Protein AF-A0A077DHD2-F1 (afdb_monomer_lite)

Radius of gyration: 21.29 Å; chains: 1; bounding box: 45×45×62 Å

Structure (mmCIF, N/CA/C/O backbone):
data_AF-A0A077DHD2-F1
#
_entry.id   AF-A0A077DHD2-F1
#
loop_
_atom_site.group_PDB
_atom_site.id
_atom_site.type_symbol
_atom_site.label_atom_id
_atom_site.label_alt_id
_atom_site.label_comp_id
_atom_site.label_asym_id
_atom_site.label_entity_id
_atom_site.label_seq_id
_atom_site.pdbx_PDB_ins_code
_atom_site.Cartn_x
_atom_site.Cartn_y
_atom_site.Cartn_z
_atom_site.occupancy
_atom_site.B_iso_or_equiv
_atom_site.auth_seq_id
_atom_site.auth_comp_id
_atom_site.auth_asym_id
_atom_site.auth_atom_id
_atom_site.pdbx_PDB_model_num
ATOM 1 N N . MET A 1 1 ? 9.886 -16.230 -4.775 1.00 71.50 1 MET A N 1
ATOM 2 C CA . MET A 1 1 ? 9.114 -14.970 -4.829 1.00 71.50 1 MET A CA 1
ATOM 3 C C . MET A 1 1 ? 9.450 -14.196 -6.084 1.00 71.50 1 MET A C 1
ATOM 5 O O . MET A 1 1 ? 10.591 -14.282 -6.523 1.00 71.50 1 MET A O 1
ATOM 9 N N . LYS A 1 2 ? 8.507 -13.423 -6.629 1.00 84.06 2 LYS A N 1
ATOM 10 C CA . LYS A 1 2 ? 8.822 -12.398 -7.633 1.00 84.06 2 LYS A CA 1
ATOM 11 C C . LYS A 1 2 ? 8.902 -11.050 -6.917 1.00 84.06 2 LYS A C 1
ATOM 13 O O . LYS A 1 2 ? 8.173 -10.829 -5.958 1.00 84.06 2 LYS A O 1
ATOM 18 N N . LYS A 1 3 ? 9.797 -10.169 -7.360 1.00 89.75 3 LYS A N 1
ATOM 19 C CA . LYS A 1 3 ? 9.858 -8.806 -6.818 1.00 89.75 3 LYS A CA 1
ATOM 20 C C . LYS A 1 3 ? 8.759 -7.953 -7.452 1.00 89.75 3 LYS A C 1
ATOM 22 O O . LYS A 1 3 ? 8.436 -8.149 -8.627 1.00 89.75 3 LYS A O 1
ATOM 27 N N . ILE A 1 4 ? 8.207 -7.024 -6.686 1.00 90.50 4 ILE A N 1
ATOM 28 C CA . ILE A 1 4 ? 7.190 -6.061 -7.101 1.00 90.50 4 ILE A CA 1
ATOM 29 C C . ILE A 1 4 ? 7.810 -4.674 -6.999 1.00 90.50 4 ILE A C 1
ATOM 31 O O . ILE A 1 4 ? 8.380 -4.331 -5.970 1.00 90.50 4 ILE A O 1
ATOM 35 N N . ILE A 1 5 ? 7.713 -3.884 -8.063 1.00 92.50 5 ILE A N 1
ATOM 36 C CA . ILE A 1 5 ? 8.197 -2.505 -8.076 1.00 92.50 5 ILE A CA 1
ATOM 37 C C . ILE A 1 5 ? 7.035 -1.605 -8.488 1.00 92.50 5 ILE A C 1
ATOM 39 O O . ILE A 1 5 ? 6.518 -1.692 -9.612 1.00 92.50 5 ILE A O 1
ATOM 43 N N . THR A 1 6 ? 6.591 -0.767 -7.564 1.00 90.56 6 THR A N 1
ATOM 44 C CA . THR A 1 6 ? 5.440 0.117 -7.745 1.00 90.56 6 THR A CA 1
ATOM 45 C C . THR A 1 6 ? 5.855 1.461 -8.333 1.00 90.56 6 THR A C 1
ATOM 47 O O . THR A 1 6 ? 7.027 1.826 -8.316 1.00 90.56 6 THR A O 1
ATOM 50 N N . GLY A 1 7 ? 4.913 2.165 -8.971 1.00 89.31 7 GLY A N 1
ATOM 51 C CA . GLY A 1 7 ? 5.193 3.440 -9.645 1.00 89.31 7 GLY A CA 1
ATOM 52 C C . GLY A 1 7 ? 6.174 3.333 -10.822 1.00 89.31 7 GLY A C 1
ATOM 53 O O . GLY A 1 7 ? 6.770 4.328 -11.219 1.00 89.31 7 GLY A O 1
ATOM 54 N N . THR A 1 8 ? 6.380 2.144 -11.395 1.00 91.75 8 THR A N 1
ATOM 55 C CA . THR A 1 8 ? 7.392 1.903 -12.446 1.00 91.75 8 THR A CA 1
ATOM 56 C C . THR A 1 8 ? 6.925 2.237 -13.852 1.00 91.75 8 THR A C 1
ATOM 58 O O . THR A 1 8 ? 7.737 2.317 -14.775 1.00 91.75 8 THR A O 1
ATOM 61 N N . LEU A 1 9 ? 5.619 2.401 -14.043 1.00 90.38 9 LEU A N 1
ATOM 62 C CA . LEU A 1 9 ? 5.004 2.507 -15.359 1.00 90.38 9 LEU A CA 1
ATOM 63 C C . LEU A 1 9 ? 4.198 3.813 -15.472 1.00 90.38 9 LEU A C 1
ATOM 65 O O . LEU A 1 9 ? 2.983 3.791 -15.276 1.00 90.38 9 LEU A O 1
ATOM 69 N N . PRO A 1 10 ? 4.841 4.961 -15.789 1.00 89.06 10 PRO A N 1
ATOM 70 C CA . PRO A 1 10 ? 4.158 6.233 -16.055 1.00 89.06 10 PRO A CA 1
ATOM 71 C C . PRO A 1 10 ? 3.171 6.113 -17.214 1.00 89.06 10 PRO A C 1
ATOM 73 O O . PRO A 1 10 ? 3.355 5.223 -18.050 1.00 89.06 10 PRO A O 1
ATOM 76 N N . PRO A 1 11 ? 2.177 7.014 -17.337 1.00 88.12 11 PRO A N 1
ATOM 77 C CA . PRO A 1 11 ? 1.279 7.037 -18.487 1.00 88.12 11 PRO A CA 1
ATOM 78 C C . PRO A 1 11 ? 2.047 6.962 -19.811 1.00 88.12 11 PRO A C 1
ATOM 80 O O . PRO A 1 11 ? 3.124 7.541 -19.938 1.00 88.12 11 PRO A O 1
ATOM 83 N N . LYS A 1 12 ? 1.484 6.274 -20.810 1.00 85.94 12 LYS A N 1
ATOM 84 C CA . LYS A 1 12 ? 2.143 6.001 -22.102 1.00 85.94 12 LYS A CA 1
ATOM 85 C C . LYS A 1 12 ? 2.840 7.224 -22.707 1.00 85.94 12 LYS A C 1
ATOM 87 O O . LYS A 1 12 ? 4.001 7.145 -23.089 1.00 85.94 12 LYS A O 1
ATOM 92 N N . THR A 1 13 ? 2.137 8.350 -22.772 1.00 87.44 13 THR A N 1
ATOM 93 C CA . THR A 1 13 ? 2.650 9.604 -23.343 1.00 87.44 13 THR A CA 1
ATOM 94 C C . THR A 1 13 ? 3.894 10.106 -22.610 1.00 87.44 13 THR A C 1
ATOM 96 O O . THR A 1 13 ? 4.872 10.498 -23.243 1.00 87.44 13 THR A O 1
ATOM 99 N N . ILE A 1 14 ? 3.888 10.030 -21.279 1.00 90.31 14 ILE A N 1
ATOM 100 C CA . ILE A 1 14 ? 5.028 10.382 -20.431 1.00 90.31 14 ILE A CA 1
ATOM 101 C C . ILE A 1 14 ? 6.167 9.384 -20.630 1.00 90.31 14 ILE A C 1
ATOM 103 O O . ILE A 1 14 ? 7.302 9.787 -20.863 1.00 90.31 14 ILE A O 1
ATOM 107 N N . MET A 1 15 ? 5.874 8.083 -20.604 1.00 89.94 15 MET A N 1
ATOM 108 C CA . MET A 1 15 ? 6.887 7.044 -20.784 1.00 89.94 15 MET A CA 1
ATOM 109 C C . MET A 1 15 ? 7.613 7.188 -22.132 1.00 89.94 15 MET A C 1
ATOM 111 O O . MET A 1 15 ? 8.835 7.083 -22.181 1.00 89.94 15 MET A O 1
ATOM 115 N N . GLN A 1 16 ? 6.885 7.490 -23.211 1.00 89.38 16 GLN A N 1
ATOM 116 C CA . GLN A 1 16 ? 7.451 7.771 -24.535 1.00 89.38 16 GLN A CA 1
ATOM 117 C C . GLN A 1 16 ? 8.406 8.967 -24.524 1.00 89.38 16 GLN A C 1
ATOM 119 O O . GLN A 1 16 ? 9.508 8.881 -25.067 1.00 89.38 16 GLN A O 1
ATOM 124 N N . ALA A 1 17 ? 8.001 10.063 -23.881 1.00 90.94 17 ALA A N 1
ATOM 125 C CA . ALA A 1 17 ? 8.808 11.274 -23.782 1.00 90.94 17 ALA A CA 1
ATOM 126 C C . ALA A 1 17 ? 10.074 11.067 -22.933 1.00 90.94 17 ALA A C 1
ATOM 128 O O . ALA A 1 17 ? 11.144 11.571 -23.275 1.00 90.94 17 ALA A O 1
ATOM 129 N N . LEU A 1 18 ? 9.973 10.299 -21.845 1.00 92.75 18 LEU A N 1
ATOM 130 C CA . LEU A 1 18 ? 11.093 10.029 -20.942 1.00 92.75 18 LEU A CA 1
ATOM 131 C C . LEU A 1 18 ? 12.033 8.937 -21.465 1.00 92.75 18 LEU A C 1
ATOM 133 O O . LEU A 1 18 ? 13.180 8.875 -21.026 1.00 92.75 18 LEU A O 1
ATOM 137 N N . PHE A 1 19 ? 11.596 8.087 -22.401 1.00 91.94 19 PHE A N 1
ATOM 138 C CA . PHE A 1 19 ? 12.344 6.895 -22.812 1.00 91.94 19 PHE A CA 1
ATOM 139 C C . PHE A 1 19 ? 13.805 7.151 -23.224 1.00 91.94 19 PHE A C 1
ATOM 141 O O . PHE A 1 19 ? 14.666 6.386 -22.784 1.00 91.94 19 PHE A O 1
ATOM 148 N N . PRO A 1 20 ? 14.147 8.214 -23.982 1.00 92.94 20 PRO A N 1
ATOM 149 C CA . PRO A 1 20 ? 15.545 8.521 -24.288 1.00 92.94 20 PRO A CA 1
ATOM 150 C C . PRO A 1 20 ? 16.394 8.758 -23.029 1.00 92.94 20 PRO A C 1
ATOM 152 O O . PRO A 1 20 ? 17.516 8.264 -22.935 1.00 92.94 20 PRO A O 1
ATOM 155 N N . GLN A 1 21 ? 15.840 9.452 -22.030 1.00 95.56 21 GLN A N 1
ATOM 156 C CA . GLN A 1 21 ? 16.513 9.699 -20.753 1.00 95.56 21 GLN A CA 1
ATOM 157 C C . GLN A 1 21 ? 16.595 8.427 -19.908 1.00 95.56 21 GLN A C 1
ATOM 159 O O . GLN A 1 21 ? 17.620 8.181 -19.279 1.00 95.56 21 GLN A O 1
ATOM 164 N N . ILE A 1 22 ? 15.557 7.584 -19.938 1.00 95.00 22 ILE A N 1
ATOM 165 C CA . ILE A 1 22 ? 15.566 6.265 -19.290 1.00 95.00 22 ILE A CA 1
ATOM 166 C C . ILE A 1 22 ? 16.690 5.405 -19.877 1.00 95.00 22 ILE A C 1
ATOM 168 O O . ILE A 1 22 ? 17.442 4.799 -19.128 1.00 95.00 22 ILE A O 1
ATOM 172 N N . GLN A 1 23 ? 16.875 5.388 -21.199 1.00 94.19 23 GLN A N 1
ATOM 173 C CA . GLN A 1 23 ? 17.967 4.631 -21.822 1.00 94.19 23 GLN A CA 1
ATOM 174 C C . GLN A 1 23 ? 19.358 5.087 -21.368 1.00 94.19 23 GLN A C 1
ATOM 176 O O . GLN A 1 23 ? 20.274 4.269 -21.341 1.00 94.19 23 GLN A O 1
ATOM 181 N N . GLN A 1 24 ? 19.514 6.369 -21.036 1.00 95.44 24 GLN A N 1
ATOM 182 C CA . GLN A 1 24 ? 20.774 6.928 -20.563 1.00 95.44 24 GLN A CA 1
ATOM 183 C C . GLN A 1 24 ? 20.986 6.700 -19.060 1.00 95.44 24 GLN A C 1
ATOM 185 O O . GLN A 1 24 ? 22.079 6.321 -18.652 1.00 95.44 24 GLN A O 1
ATOM 190 N N . LYS A 1 25 ? 19.959 6.958 -18.240 1.00 95.69 25 LYS A N 1
ATOM 191 C CA . LYS A 1 25 ? 20.054 6.980 -16.771 1.00 95.69 25 LYS A CA 1
ATOM 192 C C . LYS A 1 25 ? 19.705 5.646 -16.105 1.00 95.69 25 LYS A C 1
ATOM 194 O O . LYS A 1 25 ? 20.157 5.403 -14.995 1.00 95.69 25 LYS A O 1
ATOM 199 N N . ALA A 1 26 ? 18.911 4.803 -16.761 1.00 96.50 26 ALA A N 1
ATOM 200 C CA . ALA A 1 26 ? 18.473 3.490 -16.283 1.00 96.50 26 ALA A CA 1
ATOM 201 C C . ALA A 1 26 ? 18.523 2.443 -17.427 1.00 96.50 26 ALA A C 1
ATOM 203 O O . ALA A 1 26 ? 17.487 1.951 -17.908 1.00 96.50 26 ALA A O 1
ATOM 204 N N . PRO A 1 27 ? 19.727 2.156 -17.965 1.00 96.06 27 PRO A N 1
ATOM 205 C CA . PRO A 1 27 ? 19.891 1.288 -19.125 1.00 96.06 27 PRO A CA 1
ATOM 206 C C . PRO A 1 27 ? 19.438 -0.158 -18.883 1.00 96.06 27 PRO A C 1
ATOM 208 O O . PRO A 1 27 ? 18.965 -0.798 -19.833 1.00 96.06 27 PRO A O 1
ATOM 211 N N . TYR A 1 28 ? 19.560 -0.706 -17.668 1.00 96.62 28 TYR A N 1
ATOM 212 C CA . TYR A 1 28 ? 19.109 -2.073 -17.395 1.00 96.62 28 TYR A CA 1
ATOM 213 C C . TYR A 1 28 ? 17.592 -2.170 -17.431 1.00 96.62 28 TYR A C 1
ATOM 215 O O . TYR A 1 28 ? 17.0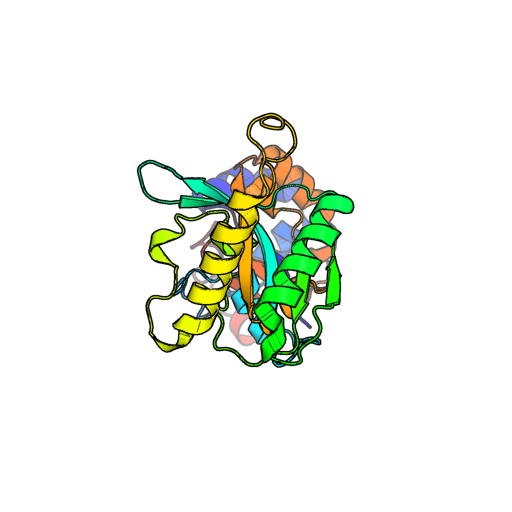75 -3.062 -18.102 1.00 96.62 28 TYR A O 1
ATOM 223 N N . PHE A 1 29 ? 16.878 -1.218 -16.839 1.00 94.88 29 PHE A N 1
ATOM 224 C CA . PHE A 1 29 ? 15.430 -1.108 -16.926 1.00 94.88 29 PHE A CA 1
ATOM 225 C C . PHE A 1 29 ? 14.964 -0.959 -18.377 1.00 94.88 29 PHE A C 1
ATOM 227 O O . PHE A 1 29 ? 14.110 -1.719 -18.843 1.00 94.88 29 PHE A O 1
ATOM 234 N N . ALA A 1 30 ? 15.574 -0.049 -19.145 1.00 92.25 30 ALA A N 1
ATOM 235 C CA . ALA A 1 30 ? 15.236 0.135 -20.556 1.00 92.25 30 ALA A CA 1
ATOM 236 C C . ALA A 1 30 ? 15.417 -1.159 -21.369 1.00 92.25 30 ALA A C 1
ATOM 238 O O . ALA A 1 30 ? 14.585 -1.513 -22.213 1.00 92.25 30 ALA A O 1
ATOM 239 N N . ASN A 1 31 ? 16.509 -1.885 -21.122 1.00 91.31 31 ASN A N 1
ATOM 240 C CA . ASN A 1 31 ? 16.782 -3.163 -21.770 1.00 91.31 31 ASN A CA 1
ATOM 241 C C . ASN A 1 31 ? 15.832 -4.265 -21.299 1.00 91.31 31 ASN A C 1
ATOM 243 O O . ASN A 1 31 ? 15.392 -5.076 -22.118 1.00 91.31 31 ASN A O 1
ATOM 247 N N . TYR A 1 32 ? 15.497 -4.285 -20.012 1.00 91.69 32 TYR A N 1
ATOM 248 C CA . TYR A 1 32 ? 14.564 -5.222 -19.407 1.00 91.69 32 TYR A CA 1
ATOM 249 C C . TYR A 1 32 ? 13.190 -5.112 -20.068 1.00 91.69 32 TYR A C 1
ATOM 251 O O . TYR A 1 32 ? 12.688 -6.093 -20.620 1.00 91.69 32 TYR A O 1
ATOM 259 N N . LEU A 1 33 ? 12.652 -3.894 -20.156 1.00 89.56 33 LEU A N 1
ATOM 260 C CA . LEU A 1 33 ? 11.405 -3.598 -20.857 1.00 89.56 33 LEU A CA 1
ATOM 261 C C . LEU A 1 33 ? 11.414 -4.150 -22.299 1.00 89.56 33 LEU A C 1
ATOM 263 O O . LEU A 1 33 ? 10.483 -4.842 -22.716 1.00 89.56 33 LEU A O 1
ATOM 267 N N . LYS A 1 34 ? 12.496 -3.935 -23.060 1.00 86.31 34 LYS A N 1
ATOM 268 C CA . LYS A 1 34 ? 12.613 -4.412 -24.455 1.00 86.31 34 LYS A CA 1
ATOM 269 C C . LYS A 1 34 ? 12.703 -5.940 -24.580 1.00 86.31 34 LYS A C 1
ATOM 271 O O . LYS A 1 34 ? 12.139 -6.517 -25.521 1.00 86.31 34 LYS A O 1
ATOM 276 N N . LYS A 1 35 ? 13.452 -6.591 -23.684 1.00 86.00 35 LYS A N 1
ATOM 277 C CA . LYS A 1 35 ? 13.768 -8.030 -23.746 1.00 86.00 35 LYS A CA 1
ATOM 278 C C . LYS A 1 35 ? 12.608 -8.899 -23.272 1.00 86.00 35 LYS A C 1
ATOM 280 O O . LYS A 1 35 ? 12.326 -9.936 -23.877 1.00 86.00 35 LYS A O 1
ATOM 285 N N . MET A 1 36 ? 11.928 -8.472 -22.220 1.00 87.56 36 MET A N 1
ATOM 286 C CA . MET A 1 36 ? 10.960 -9.295 -21.509 1.00 87.56 36 MET A CA 1
ATOM 287 C C . MET A 1 36 ? 9.595 -9.335 -22.210 1.00 87.56 36 MET A C 1
ATOM 289 O O . MET A 1 36 ? 9.338 -8.648 -23.213 1.00 87.56 36 MET A O 1
ATOM 293 N N . ARG A 1 37 ? 8.728 -10.234 -21.741 1.00 86.44 37 ARG A N 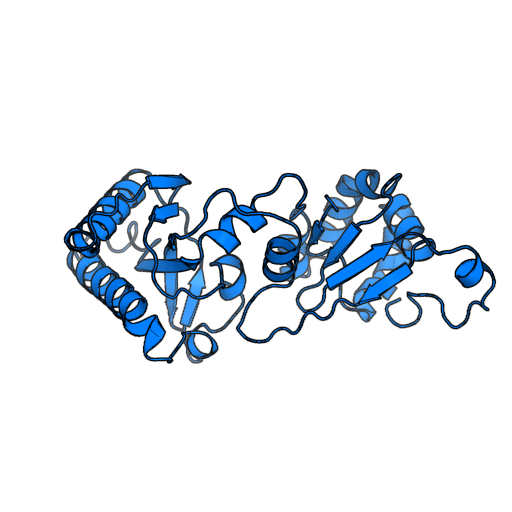1
ATOM 294 C CA . ARG A 1 37 ? 7.309 -10.284 -22.094 1.00 86.44 37 ARG A CA 1
ATOM 295 C C . ARG A 1 37 ? 6.498 -9.661 -20.976 1.00 86.44 37 ARG A C 1
ATOM 297 O O . ARG A 1 37 ? 6.552 -10.170 -19.868 1.00 86.44 37 ARG A O 1
ATOM 304 N N . ALA A 1 38 ? 5.747 -8.610 -21.290 1.00 88.00 38 ALA A N 1
ATOM 305 C CA . ALA A 1 38 ? 4.764 -8.046 -20.379 1.00 88.00 38 ALA A CA 1
ATOM 306 C C . ALA A 1 38 ? 3.447 -8.816 -20.529 1.00 88.00 38 ALA A C 1
ATOM 308 O O . ALA A 1 38 ? 2.856 -8.839 -21.609 1.00 88.00 38 ALA A O 1
ATOM 309 N N . VAL A 1 39 ? 2.998 -9.446 -19.452 1.00 87.69 39 VAL A N 1
ATOM 310 C CA . VAL A 1 39 ? 1.689 -10.088 -19.343 1.00 87.69 39 VAL A CA 1
ATOM 311 C C . VAL A 1 39 ? 0.846 -9.218 -18.430 1.00 87.69 39 VAL A C 1
ATOM 313 O O . VAL A 1 39 ? 1.203 -9.018 -17.269 1.00 87.69 39 VAL A O 1
ATOM 316 N N . ARG A 1 40 ? -0.244 -8.658 -18.962 1.00 86.31 40 ARG A N 1
ATOM 317 C CA . ARG A 1 40 ? -1.184 -7.892 -18.144 1.00 86.31 40 ARG A CA 1
ATOM 318 C C . ARG A 1 40 ? -1.872 -8.847 -17.180 1.00 86.31 40 ARG A C 1
ATOM 320 O O . ARG A 1 40 ? -2.415 -9.861 -17.615 1.00 86.31 40 ARG A O 1
ATOM 327 N N . SER A 1 41 ? -1.845 -8.507 -15.903 1.00 84.69 41 SER A N 1
ATOM 328 C CA . SER A 1 41 ? -2.603 -9.230 -14.895 1.00 84.69 41 SER A CA 1
ATOM 329 C C . SER A 1 41 ? -4.106 -8.986 -15.056 1.00 84.69 41 SER A C 1
ATOM 331 O O . SER A 1 41 ? -4.539 -7.950 -15.557 1.00 84.69 41 SER A O 1
ATOM 333 N N . ASP A 1 42 ? -4.895 -9.918 -14.540 1.00 82.94 42 ASP A N 1
ATOM 334 C CA . ASP A 1 42 ? -6.349 -9.887 -14.350 1.00 82.94 42 ASP A CA 1
ATOM 335 C C . ASP A 1 42 ? -6.808 -8.911 -13.246 1.00 82.94 42 ASP A C 1
ATOM 337 O O . ASP A 1 42 ? -7.945 -8.975 -12.787 1.00 82.94 42 ASP A O 1
ATOM 341 N N . TYR A 1 43 ? -5.932 -7.996 -12.817 1.00 76.88 43 TYR A N 1
ATOM 342 C CA . TYR A 1 43 ? -6.266 -6.959 -11.850 1.00 76.88 43 TYR A CA 1
ATOM 343 C C . TYR A 1 43 ? -7.364 -6.052 -12.411 1.00 76.88 43 TYR A C 1
ATOM 345 O O . TYR A 1 43 ? -7.190 -5.396 -13.444 1.00 76.88 43 TYR A O 1
ATOM 353 N N . LEU A 1 44 ? -8.480 -6.017 -11.691 1.00 70.62 44 LEU A N 1
ATOM 354 C CA . LEU A 1 44 ? -9.547 -5.051 -11.865 1.00 70.62 44 LEU A CA 1
ATOM 355 C C . LEU A 1 44 ? -9.524 -4.137 -10.637 1.00 70.62 44 LEU A C 1
ATOM 357 O O . LEU A 1 44 ? -9.516 -4.657 -9.522 1.00 70.62 44 LEU A O 1
ATOM 361 N N . PRO A 1 45 ? -9.547 -2.805 -10.809 1.00 63.06 45 PRO A N 1
ATOM 362 C CA . PRO A 1 45 ? -9.598 -1.846 -9.706 1.00 63.06 45 PRO A CA 1
ATOM 363 C C . PRO A 1 45 ? -11.002 -1.796 -9.074 1.00 63.06 45 PRO A C 1
ATOM 365 O O . PRO A 1 45 ? -11.563 -0.737 -8.815 1.00 63.06 45 PRO A O 1
ATOM 368 N N . THR A 1 46 ? -11.630 -2.953 -8.891 1.00 53.25 46 THR A N 1
ATOM 369 C CA . THR A 1 46 ? -12.927 -3.089 -8.240 1.00 53.25 46 THR A CA 1
ATOM 370 C C . THR A 1 46 ? -12.691 -3.176 -6.737 1.00 53.25 46 THR A C 1
ATOM 372 O O . THR A 1 46 ? -11.909 -4.015 -6.297 1.00 53.25 46 THR A O 1
ATOM 375 N N . CYS A 1 47 ? -13.377 -2.323 -5.970 1.00 52.50 47 CYS A N 1
ATOM 376 C CA . CYS A 1 47 ? -13.326 -2.246 -4.501 1.00 52.50 47 CYS A CA 1
ATOM 377 C C . CYS A 1 47 ? -12.103 -1.527 -3.893 1.00 52.50 47 CYS A C 1
ATOM 379 O O . CYS A 1 47 ? -11.693 -1.887 -2.794 1.00 52.50 47 CYS A O 1
ATOM 381 N N . GLY A 1 48 ? -11.513 -0.538 -4.579 1.00 57.66 48 GLY A N 1
ATOM 382 C CA . GLY A 1 48 ? -10.515 0.375 -3.989 1.00 57.66 48 GLY A CA 1
ATOM 383 C C . GLY A 1 48 ? -9.153 -0.244 -3.640 1.00 57.66 48 GLY A C 1
ATOM 384 O O . GLY A 1 48 ? -8.272 0.461 -3.166 1.00 57.66 48 GLY A O 1
ATOM 385 N N . GLN A 1 49 ? -8.950 -1.539 -3.897 1.00 71.31 49 GLN A N 1
ATOM 386 C CA . GLN A 1 49 ? -7.678 -2.228 -3.688 1.00 71.31 49 GLN A CA 1
ATOM 387 C C . GLN A 1 49 ? -6.612 -1.712 -4.662 1.00 71.31 49 GLN A C 1
ATOM 389 O O . GLN A 1 49 ? -6.853 -1.698 -5.872 1.00 71.31 49 GLN A O 1
ATOM 394 N N . THR A 1 50 ? -5.418 -1.349 -4.187 1.00 76.06 50 THR A N 1
ATOM 395 C CA . THR A 1 50 ? -4.321 -0.938 -5.082 1.00 76.06 50 THR A CA 1
ATOM 396 C C . THR A 1 50 ? -3.719 -2.121 -5.845 1.00 76.06 50 THR A C 1
ATOM 398 O O . THR A 1 50 ? -3.764 -3.268 -5.386 1.00 76.06 50 THR A O 1
ATOM 401 N N . PRO A 1 51 ? -3.072 -1.861 -6.998 1.00 78.38 51 PRO A N 1
ATOM 402 C CA . PRO A 1 51 ? -2.286 -2.859 -7.722 1.00 78.38 51 PRO A CA 1
ATOM 403 C C . PRO A 1 51 ? -1.311 -3.634 -6.825 1.00 78.38 51 PRO A C 1
ATOM 405 O O . PRO A 1 51 ? -1.170 -4.847 -6.989 1.00 78.38 51 PRO A O 1
ATOM 408 N N . LEU A 1 52 ? -0.673 -2.939 -5.871 1.00 82.00 52 LEU A N 1
ATOM 409 C CA . LEU A 1 52 ? 0.260 -3.521 -4.908 1.00 82.00 52 LEU A CA 1
ATOM 410 C C . LEU A 1 52 ? -0.435 -4.527 -3.989 1.00 82.00 52 LEU A C 1
ATOM 412 O O . LEU A 1 52 ? -0.019 -5.677 -3.929 1.00 82.00 52 LEU A O 1
ATOM 416 N N . GLU A 1 53 ? -1.507 -4.127 -3.311 1.00 77.50 53 GLU A N 1
ATOM 417 C CA . GLU A 1 53 ? -2.241 -5.008 -2.396 1.00 77.50 53 GLU A CA 1
ATOM 418 C C . GLU A 1 53 ? -2.748 -6.269 -3.088 1.00 77.50 53 GLU A C 1
ATOM 420 O O . GLU A 1 53 ? -2.600 -7.371 -2.559 1.00 77.50 53 GLU A O 1
ATOM 425 N N . TRP A 1 54 ? -3.309 -6.113 -4.291 1.00 80.19 54 TRP A N 1
ATOM 426 C CA . TRP A 1 54 ? -3.827 -7.232 -5.067 1.00 80.19 54 TRP A CA 1
ATOM 427 C C . TRP A 1 54 ? -2.733 -8.247 -5.388 1.00 80.19 54 TRP A C 1
ATOM 429 O O . TRP A 1 54 ? -2.915 -9.453 -5.193 1.00 80.19 54 TRP A O 1
ATOM 439 N N . ILE A 1 55 ? -1.573 -7.779 -5.868 1.00 79.38 55 ILE A N 1
ATOM 440 C CA . ILE A 1 55 ? -0.495 -8.705 -6.220 1.00 79.38 55 ILE A CA 1
ATOM 441 C C . ILE A 1 55 ? 0.160 -9.300 -4.977 1.00 79.38 55 ILE A C 1
ATOM 443 O O . ILE A 1 55 ? 0.512 -10.480 -4.975 1.00 79.38 55 ILE A O 1
ATOM 447 N N . SER A 1 56 ? 0.265 -8.511 -3.912 1.00 77.25 56 SER A N 1
ATOM 448 C CA . SER A 1 56 ? 0.783 -8.932 -2.623 1.00 77.25 56 SER A CA 1
ATOM 449 C C . SER A 1 56 ? -0.034 -10.091 -2.043 1.00 77.25 56 SER A C 1
ATOM 451 O O . SER A 1 56 ? 0.539 -11.121 -1.694 1.00 77.25 56 SER A O 1
ATOM 453 N N . GLN A 1 57 ? -1.366 -10.010 -2.051 1.00 74.88 57 GLN A N 1
ATOM 454 C CA . GLN A 1 57 ? -2.237 -11.110 -1.609 1.00 74.88 57 GLN A CA 1
ATOM 455 C C . GLN A 1 57 ? -2.040 -12.413 -2.395 1.00 74.88 57 GLN A C 1
ATOM 457 O O . GLN A 1 57 ? -2.154 -13.498 -1.830 1.00 74.88 57 GLN A O 1
ATOM 462 N N . LYS A 1 58 ? -1.728 -12.327 -3.694 1.00 75.69 58 LYS A N 1
ATOM 463 C CA . LYS A 1 58 ? -1.457 -13.508 -4.532 1.00 75.69 58 LYS A CA 1
ATOM 464 C C . LYS A 1 58 ? -0.034 -14.062 -4.359 1.00 75.69 58 LYS A C 1
ATOM 466 O O . LYS A 1 58 ? 0.205 -15.229 -4.663 1.00 75.69 58 LYS A O 1
ATOM 471 N N . GLN A 1 59 ? 0.929 -13.223 -3.972 1.00 73.62 59 GLN A N 1
ATOM 472 C CA . GLN A 1 59 ? 2.359 -13.556 -3.897 1.00 73.62 59 GLN A CA 1
ATOM 473 C C . GLN A 1 59 ? 2.791 -14.088 -2.530 1.00 73.62 59 GLN A C 1
ATOM 475 O O . GLN A 1 59 ? 3.709 -14.908 -2.470 1.00 73.62 59 GLN A O 1
ATOM 480 N N . PHE A 1 60 ? 2.182 -13.588 -1.458 1.00 67.75 60 PHE A N 1
ATOM 481 C CA . PHE A 1 60 ? 2.658 -13.774 -0.095 1.00 67.75 60 PHE A CA 1
ATOM 482 C C . PHE A 1 60 ? 1.609 -14.494 0.752 1.00 67.75 60 PHE A C 1
ATOM 484 O O . PHE A 1 60 ? 0.410 -14.233 0.665 1.00 67.75 60 PHE A O 1
ATOM 491 N N . THR A 1 61 ? 2.076 -15.413 1.592 1.00 63.66 61 THR A N 1
ATOM 492 C CA . THR A 1 61 ? 1.268 -15.982 2.668 1.00 63.66 61 THR A CA 1
ATOM 493 C C . THR A 1 61 ? 1.501 -15.117 3.901 1.00 63.66 61 THR A C 1
ATOM 495 O O . THR A 1 61 ? 2.629 -15.035 4.385 1.00 63.66 61 THR A O 1
ATOM 498 N N . ALA A 1 62 ? 0.455 -14.442 4.375 1.00 59.50 62 ALA A N 1
ATOM 499 C CA . ALA A 1 62 ? 0.571 -13.464 5.448 1.00 59.50 62 ALA A CA 1
ATOM 500 C C . ALA A 1 62 ? 1.053 -14.113 6.763 1.00 59.50 62 ALA A C 1
ATOM 502 O O . ALA A 1 62 ? 0.482 -15.136 7.153 1.00 59.50 62 ALA A O 1
ATOM 503 N N . PRO A 1 63 ? 2.046 -13.538 7.477 1.00 56.97 63 PRO A N 1
ATOM 504 C CA . PRO A 1 63 ? 2.357 -13.931 8.856 1.00 56.97 63 PRO A CA 1
ATOM 505 C C . PRO A 1 63 ? 1.236 -13.575 9.844 1.00 56.97 63 PRO A C 1
ATOM 507 O O . PRO A 1 63 ? 1.070 -14.260 10.850 1.00 56.97 63 PRO A O 1
ATOM 510 N N . TYR A 1 64 ? 0.438 -12.546 9.543 1.00 67.12 64 TYR A N 1
ATOM 511 C CA . TYR A 1 64 ? -0.765 -12.186 10.294 1.00 67.12 64 TYR A CA 1
ATOM 512 C C . TYR A 1 64 ? -1.990 -12.785 9.596 1.00 67.12 64 TYR A C 1
ATOM 514 O O . TYR A 1 64 ? -2.526 -12.199 8.657 1.00 67.12 64 TYR A O 1
ATOM 522 N N . GLN A 1 65 ? -2.397 -13.984 10.013 1.00 64.31 65 GLN A N 1
ATOM 523 C CA . GLN A 1 65 ? -3.624 -14.623 9.527 1.00 64.31 65 GLN A CA 1
ATOM 524 C C . GLN A 1 65 ? -4.754 -14.420 10.533 1.00 64.31 65 GLN A C 1
ATOM 526 O O . GLN A 1 65 ? -4.532 -14.533 11.736 1.00 64.31 65 GLN A O 1
ATOM 531 N N . ASN A 1 66 ? -5.967 -14.187 10.024 1.00 76.19 66 ASN A N 1
ATOM 532 C CA . ASN A 1 66 ? -7.200 -14.088 10.812 1.00 76.19 66 ASN A CA 1
ATOM 533 C C . ASN A 1 66 ? -7.165 -12.973 11.868 1.00 76.19 66 ASN A C 1
ATOM 535 O O . ASN A 1 66 ? -7.347 -13.214 13.062 1.00 76.19 66 ASN A O 1
ATOM 539 N N . GLY A 1 67 ? -6.943 -11.742 11.413 1.00 87.75 67 GLY A N 1
ATOM 540 C CA . GLY A 1 67 ? -6.933 -10.575 12.281 1.00 87.75 67 GLY A CA 1
ATOM 541 C C . GLY A 1 67 ? -7.222 -9.283 11.533 1.00 87.75 67 GLY A C 1
ATOM 542 O O . GLY A 1 67 ? -7.370 -9.256 10.311 1.00 87.75 67 GLY A O 1
ATOM 543 N N . LEU A 1 68 ? -7.260 -8.200 12.293 1.00 90.50 68 LEU A N 1
ATOM 544 C CA . LEU A 1 68 ? -7.430 -6.846 11.801 1.00 90.50 68 LEU A CA 1
ATOM 545 C C . LEU A 1 68 ? -6.155 -6.048 11.994 1.00 90.50 68 LEU A C 1
ATOM 547 O O . LEU A 1 68 ? -5.416 -6.233 12.962 1.00 90.50 68 LEU A O 1
ATOM 551 N N . ILE A 1 69 ? -5.960 -5.102 11.094 1.00 92.00 69 ILE A N 1
ATOM 552 C CA . ILE A 1 69 ? -5.014 -4.016 11.253 1.00 92.00 69 ILE A CA 1
ATOM 553 C C . ILE A 1 69 ? -5.817 -2.780 11.576 1.00 92.00 69 ILE A C 1
ATOM 555 O O . ILE A 1 69 ? -6.783 -2.461 10.886 1.00 92.00 69 ILE A O 1
ATOM 559 N N . ILE A 1 70 ? -5.405 -2.105 12.638 1.00 93.06 70 ILE A N 1
ATOM 560 C CA . ILE A 1 70 ? -5.953 -0.827 13.062 1.00 93.06 70 ILE A CA 1
ATOM 561 C C . ILE A 1 70 ? -4.847 0.195 12.856 1.00 93.06 70 ILE A C 1
ATOM 563 O O . ILE A 1 70 ? -3.737 0.016 13.356 1.00 93.06 70 ILE A O 1
ATOM 567 N N . GLN A 1 71 ? -5.128 1.250 12.101 1.00 93.06 71 GLN A N 1
ATOM 568 C CA . GLN A 1 71 ? -4.147 2.274 11.766 1.00 93.06 71 GLN A CA 1
ATOM 569 C C . GLN A 1 71 ? -4.694 3.664 12.056 1.00 93.06 71 GLN A C 1
ATOM 571 O O . GLN A 1 71 ? -5.804 3.995 11.653 1.00 93.06 71 GLN A O 1
ATOM 576 N N . ALA A 1 72 ? -3.909 4.490 12.736 1.00 91.56 72 ALA A N 1
ATOM 577 C CA . ALA A 1 72 ? -4.234 5.883 12.998 1.00 91.56 72 ALA A CA 1
ATOM 578 C C . ALA A 1 72 ? -4.308 6.681 11.687 1.00 91.56 72 ALA A C 1
ATOM 580 O O . ALA A 1 72 ? -3.414 6.594 10.843 1.00 91.56 72 ALA A O 1
ATOM 581 N N . VAL A 1 73 ? -5.367 7.476 11.528 1.00 90.25 73 VAL A N 1
ATOM 582 C CA . VAL A 1 73 ? -5.597 8.288 10.328 1.00 90.25 73 VAL A CA 1
ATOM 583 C C . VAL A 1 73 ? -6.144 9.668 10.671 1.00 90.25 73 VAL A C 1
ATOM 585 O O . VAL A 1 73 ? -6.717 9.916 11.737 1.00 90.25 73 VAL A O 1
ATOM 588 N N . HIS A 1 74 ? -5.993 10.577 9.716 1.00 87.00 74 HIS A N 1
ATOM 589 C CA . HIS A 1 74 ? -6.738 11.821 9.677 1.00 87.00 74 HIS A CA 1
ATOM 590 C C . HIS A 1 74 ? -7.771 11.761 8.561 1.00 87.00 74 HIS A C 1
ATOM 592 O O . HIS A 1 74 ? -7.416 11.652 7.388 1.00 87.00 74 HIS A O 1
ATOM 598 N N . ILE A 1 75 ? -9.039 11.864 8.932 1.00 85.12 75 ILE A N 1
ATOM 599 C CA . ILE A 1 75 ? -10.157 12.028 8.016 1.00 85.12 75 ILE A CA 1
ATOM 600 C C . ILE A 1 75 ? -10.364 13.520 7.780 1.00 85.12 75 ILE A C 1
ATOM 602 O O . ILE A 1 75 ? -10.761 14.239 8.698 1.00 85.12 75 ILE A O 1
ATOM 606 N N . GLN A 1 76 ? -10.111 13.980 6.561 1.00 80.94 76 GLN A N 1
ATOM 607 C CA . GLN A 1 76 ? -10.393 15.348 6.148 1.00 80.94 76 GLN A CA 1
ATOM 608 C C . GLN A 1 76 ? -11.677 15.378 5.321 1.00 80.94 76 GLN A C 1
ATOM 610 O O . GLN A 1 76 ? -11.821 14.638 4.352 1.00 80.94 76 GLN A O 1
ATOM 615 N N . PHE A 1 77 ? -12.605 16.260 5.689 1.00 76.25 77 PHE A N 1
ATOM 616 C CA . PHE A 1 77 ? -13.828 16.490 4.926 1.00 76.25 77 PHE A CA 1
ATOM 617 C C . PHE A 1 77 ? -13.577 17.510 3.810 1.00 76.25 77 PHE A C 1
ATOM 619 O O . PHE A 1 77 ? -12.926 18.536 4.007 1.00 76.25 77 PHE A O 1
ATOM 626 N N . THR A 1 78 ? -14.107 17.212 2.634 1.00 72.88 78 THR A N 1
ATOM 627 C CA . THR A 1 78 ? -14.045 18.009 1.405 1.00 72.88 78 THR A CA 1
ATOM 628 C C . THR A 1 78 ? -15.468 18.232 0.885 1.00 72.88 78 THR A C 1
ATOM 630 O O . THR A 1 78 ? -16.419 17.660 1.416 1.00 72.88 78 THR A O 1
ATOM 633 N N . GLN A 1 79 ? -15.637 19.060 -0.148 1.00 74.00 79 GLN A N 1
ATOM 634 C CA . GLN A 1 79 ? -16.960 19.276 -0.751 1.00 74.00 79 GLN A CA 1
ATOM 635 C C . GLN A 1 79 ? -17.540 17.996 -1.376 1.00 74.00 79 GLN A C 1
ATOM 637 O O . GLN A 1 79 ? -18.751 17.804 -1.339 1.00 74.00 79 GLN A O 1
ATOM 642 N N . ASP A 1 80 ? -16.676 17.102 -1.865 1.00 70.38 80 ASP A N 1
ATOM 643 C CA . ASP A 1 80 ? -17.065 15.893 -2.599 1.00 70.38 80 ASP A CA 1
ATOM 644 C C . ASP A 1 80 ? -17.092 14.623 -1.723 1.00 70.38 80 ASP A C 1
ATOM 646 O O . ASP A 1 80 ? -17.356 13.527 -2.209 1.00 70.38 80 ASP A O 1
ATOM 650 N N . GLY A 1 81 ? -16.813 14.740 -0.419 1.00 72.44 81 GLY A N 1
ATOM 651 C CA . GLY A 1 81 ? -16.743 13.602 0.502 1.00 72.44 81 GLY A CA 1
ATOM 652 C C . GLY A 1 81 ? -15.643 13.768 1.543 1.00 72.44 81 GLY A C 1
ATOM 653 O O . GLY A 1 81 ? -15.378 14.873 2.003 1.00 72.44 81 GLY A O 1
ATOM 654 N N . TYR A 1 82 ? -14.972 12.685 1.927 1.00 74.56 82 TYR A N 1
ATOM 655 C CA . TYR A 1 82 ? -13.828 12.734 2.842 1.00 74.56 82 TYR A CA 1
ATOM 656 C C . TYR A 1 82 ? -12.636 11.951 2.290 1.00 74.56 82 TYR A C 1
ATOM 658 O O . TYR A 1 82 ? -12.826 10.998 1.539 1.00 74.56 82 TYR A O 1
ATOM 666 N N . CYS A 1 83 ? -11.417 12.355 2.646 1.00 75.75 83 CYS A N 1
ATOM 667 C CA . CYS A 1 83 ? -10.168 11.669 2.311 1.00 75.75 83 CYS A CA 1
ATOM 668 C C . CYS A 1 83 ? -9.412 11.264 3.583 1.00 75.75 83 CYS A C 1
ATOM 670 O O . CYS A 1 83 ? -9.578 11.879 4.641 1.00 75.75 83 CYS A O 1
ATOM 672 N N . LEU A 1 84 ? -8.590 10.217 3.481 1.00 83.19 84 LEU A N 1
ATOM 673 C CA . LEU A 1 84 ? -7.702 9.790 4.561 1.00 83.19 84 LEU A CA 1
ATOM 674 C C . LEU A 1 84 ? -6.286 10.284 4.311 1.00 83.19 84 LEU A C 1
ATOM 676 O O . LEU A 1 84 ? -5.788 10.251 3.193 1.00 83.19 84 LEU A O 1
ATOM 680 N N . THR A 1 85 ? -5.599 10.652 5.380 1.00 80.38 85 THR A N 1
ATOM 681 C CA . THR A 1 85 ? -4.142 10.782 5.374 1.00 80.38 85 THR A CA 1
ATOM 682 C C . THR A 1 85 ? -3.559 10.041 6.570 1.00 80.38 85 THR A C 1
ATOM 684 O O . THR A 1 85 ? -4.259 9.767 7.549 1.00 80.38 85 THR A O 1
ATOM 687 N N . GLN A 1 86 ? -2.278 9.688 6.477 1.00 82.12 86 GLN A N 1
ATOM 688 C CA . GLN A 1 86 ? -1.523 9.070 7.563 1.00 82.12 86 GLN A CA 1
ATOM 689 C C . GLN A 1 86 ? -0.683 10.153 8.245 1.00 82.12 86 GLN A C 1
ATOM 691 O O . GLN A 1 86 ? 0.403 10.488 7.767 1.00 82.12 86 GLN A O 1
ATOM 696 N N . PRO A 1 87 ? -1.192 10.771 9.319 1.00 81.19 87 PRO A N 1
ATOM 697 C CA . PRO A 1 87 ? -0.440 11.784 10.032 1.00 81.19 87 PRO A CA 1
ATOM 698 C C . PRO A 1 87 ? 0.731 11.143 10.795 1.00 81.19 87 PRO A C 1
ATOM 700 O O . PRO A 1 87 ? 0.633 9.989 11.214 1.00 81.19 87 PRO A O 1
ATOM 703 N N . PRO A 1 88 ? 1.815 11.886 11.072 1.00 80.81 88 PRO A N 1
ATOM 704 C CA . PRO A 1 88 ? 2.806 11.427 12.035 1.00 80.81 88 PRO A CA 1
ATOM 705 C C . PRO A 1 88 ? 2.156 11.329 13.421 1.00 80.81 88 PRO A C 1
ATOM 707 O O . PRO A 1 88 ? 1.566 12.303 13.896 1.00 80.81 88 PRO A O 1
ATOM 710 N N . VAL A 1 89 ? 2.289 10.165 14.058 1.00 84.75 89 VAL A N 1
ATOM 711 C CA . VAL A 1 89 ? 1.728 9.856 15.381 1.00 84.75 89 VAL A CA 1
ATOM 712 C C . VAL A 1 89 ? 2.848 9.897 16.416 1.00 84.75 89 VAL A C 1
ATOM 714 O O . VAL A 1 89 ? 3.878 9.247 16.239 1.00 84.75 89 VAL A O 1
ATOM 717 N N . SER A 1 90 ? 2.670 10.678 17.481 1.00 85.69 90 SER A N 1
ATOM 718 C CA . SER A 1 90 ? 3.598 10.679 18.620 1.00 85.69 90 SER A CA 1
ATOM 719 C C . SER A 1 90 ? 3.450 9.418 19.479 1.00 85.69 90 SER A C 1
ATOM 721 O O . SER A 1 90 ? 2.436 8.731 19.419 1.00 85.69 90 SER A O 1
ATOM 723 N N . GLU A 1 91 ? 4.450 9.111 20.305 1.00 85.94 91 GLU A N 1
ATOM 724 C CA . GLU A 1 91 ? 4.400 7.971 21.235 1.00 85.94 91 GLU A CA 1
ATOM 725 C C . GLU A 1 91 ? 3.224 8.081 22.223 1.00 85.94 91 GLU A C 1
ATOM 727 O O . GLU A 1 91 ? 2.502 7.112 22.446 1.00 85.94 91 GLU A O 1
ATOM 732 N N . GLU A 1 92 ? 2.957 9.289 22.725 1.00 86.75 92 GLU A N 1
ATOM 733 C CA . GLU A 1 92 ? 1.808 9.561 23.596 1.00 86.75 92 GLU A CA 1
ATOM 734 C C . GLU A 1 92 ? 0.475 9.316 22.874 1.00 86.75 92 GLU A C 1
ATOM 736 O O . GLU A 1 92 ? -0.381 8.586 23.371 1.00 86.75 92 GLU A O 1
ATOM 741 N N . GLU A 1 93 ? 0.305 9.866 21.664 1.00 87.19 93 GLU A N 1
ATOM 742 C CA . GLU A 1 93 ? -0.896 9.611 20.857 1.00 87.19 93 GLU A CA 1
ATOM 743 C C . GLU A 1 93 ? -1.047 8.117 20.544 1.00 87.19 93 GLU A C 1
ATOM 745 O O . GLU A 1 93 ? -2.156 7.592 20.590 1.00 87.19 93 GLU A O 1
ATOM 750 N N . HIS A 1 94 ? 0.051 7.412 20.262 1.00 90.31 94 HIS A N 1
ATOM 751 C CA . HIS A 1 94 ? 0.037 5.972 20.033 1.00 90.31 94 HIS A CA 1
ATOM 752 C C . HIS A 1 94 ? -0.521 5.222 21.254 1.00 90.31 94 HIS A C 1
ATOM 754 O O . HIS A 1 94 ? -1.469 4.450 21.118 1.00 90.31 94 HIS A O 1
ATOM 760 N N . HIS A 1 95 ? -0.013 5.484 22.459 1.00 90.69 95 HIS A N 1
ATOM 761 C CA . HIS A 1 95 ? -0.508 4.822 23.670 1.00 90.69 95 HIS A CA 1
ATOM 762 C C . HIS A 1 95 ? -1.972 5.152 23.989 1.00 90.69 95 HIS A C 1
ATOM 764 O O . HIS A 1 95 ? -2.738 4.260 24.372 1.00 90.69 95 HIS A O 1
ATOM 770 N N . GLN A 1 96 ? -2.393 6.400 23.783 1.00 89.50 96 GLN A N 1
ATOM 771 C CA . GLN A 1 96 ? -3.783 6.810 23.990 1.00 89.50 96 GLN A CA 1
ATOM 772 C C . GLN A 1 96 ? -4.735 6.109 23.014 1.00 89.50 96 GLN A C 1
ATOM 774 O O . GLN A 1 96 ? -5.741 5.535 23.435 1.00 89.50 96 GLN A O 1
ATOM 779 N N . ILE A 1 97 ? -4.394 6.092 21.721 1.00 91.50 97 ILE A N 1
ATOM 780 C CA . ILE A 1 97 ? -5.184 5.404 20.690 1.00 91.50 97 ILE A CA 1
ATOM 781 C C . ILE A 1 97 ? -5.263 3.905 20.994 1.00 91.50 97 ILE A C 1
ATOM 783 O O . ILE A 1 97 ? -6.344 3.322 20.894 1.00 91.50 97 ILE A O 1
ATOM 787 N N . GLN A 1 98 ? -4.149 3.286 21.401 1.00 92.81 98 GLN A N 1
ATOM 788 C CA . GLN A 1 98 ? -4.114 1.867 21.754 1.00 92.81 98 GLN A CA 1
ATOM 789 C C . GLN A 1 98 ? -5.055 1.557 22.920 1.00 92.81 98 GLN A C 1
ATOM 791 O O . GLN A 1 98 ? -5.838 0.613 22.833 1.00 92.81 98 GLN A O 1
ATOM 796 N N . THR A 1 99 ? -5.010 2.367 23.980 1.00 92.19 99 THR A N 1
ATOM 797 C CA . THR A 1 99 ? -5.880 2.215 25.157 1.00 92.19 99 THR A CA 1
ATOM 798 C C . THR A 1 99 ? -7.351 2.302 24.752 1.00 92.19 99 THR A C 1
ATOM 800 O O . THR A 1 99 ? -8.137 1.419 25.083 1.00 92.19 99 THR A O 1
ATOM 803 N N . PHE A 1 100 ? -7.707 3.292 23.932 1.00 91.12 100 PHE A N 1
ATOM 804 C CA . PHE A 1 100 ? -9.068 3.475 23.424 1.00 91.12 100 PHE A CA 1
ATOM 805 C C . PHE A 1 100 ? -9.562 2.289 22.608 1.00 91.12 100 PHE A C 1
ATOM 807 O O . PHE A 1 100 ? -10.664 1.787 22.816 1.00 91.12 100 PHE A O 1
ATOM 814 N N . CYS A 1 101 ? -8.737 1.827 21.672 1.00 92.50 101 CYS A N 1
ATOM 815 C CA . CYS A 1 101 ? -9.079 0.673 20.858 1.00 92.50 101 CYS A CA 1
ATOM 816 C C . CYS A 1 101 ? -9.238 -0.583 21.727 1.00 92.50 101 CYS A C 1
ATOM 818 O O . CYS A 1 101 ? -10.155 -1.365 21.498 1.00 92.50 101 CYS A O 1
ATOM 820 N N . GLN A 1 102 ? -8.392 -0.760 22.746 1.00 92.56 102 GLN A N 1
ATOM 821 C CA . GLN A 1 102 ? -8.475 -1.883 23.677 1.00 92.56 102 GLN A CA 1
ATOM 822 C C . GLN A 1 102 ? -9.759 -1.848 24.522 1.00 92.56 102 GLN A C 1
ATOM 824 O O . GLN A 1 102 ? -10.344 -2.901 24.765 1.00 92.56 102 GLN A O 1
ATOM 829 N N . GLU A 1 103 ? -10.226 -0.663 24.927 1.00 91.50 103 GLU A N 1
ATOM 830 C CA . GLU A 1 103 ? -11.504 -0.487 25.630 1.00 91.50 103 GLU A CA 1
ATOM 831 C C . GLU A 1 103 ? -12.711 -0.820 24.747 1.00 91.50 103 GLU A C 1
ATOM 833 O O . GLU A 1 103 ? -13.634 -1.489 25.204 1.00 91.50 103 GLU A O 1
ATOM 838 N N . ILE A 1 104 ? -12.710 -0.386 23.481 1.00 90.31 104 ILE A N 1
ATOM 839 C CA . ILE A 1 104 ? -13.774 -0.721 22.514 1.00 90.31 104 ILE A CA 1
ATOM 840 C C . ILE A 1 104 ? -13.802 -2.236 22.251 1.00 90.31 104 ILE A C 1
ATOM 842 O O . ILE A 1 104 ? -14.858 -2.826 22.042 1.00 90.31 104 ILE A O 1
ATOM 846 N N . LEU A 1 105 ? -12.638 -2.887 22.295 1.00 89.50 105 LEU A N 1
ATOM 847 C CA . LEU A 1 105 ? -12.482 -4.329 22.100 1.00 89.50 105 LEU A CA 1
ATOM 848 C C . LEU A 1 105 ? -12.683 -5.165 23.366 1.00 89.50 105 LEU A C 1
ATOM 850 O O . LEU A 1 105 ? -12.502 -6.383 23.286 1.00 89.50 105 LEU A O 1
ATOM 854 N N . ALA A 1 106 ? -13.045 -4.570 24.506 1.00 87.94 106 ALA A N 1
ATOM 855 C CA . ALA A 1 106 ? -13.092 -5.264 25.796 1.00 87.94 106 ALA A CA 1
ATOM 856 C C . ALA A 1 106 ? -13.909 -6.572 25.753 1.00 87.94 106 ALA A C 1
ATOM 858 O O . ALA A 1 106 ? -13.483 -7.584 26.312 1.00 87.94 106 ALA A O 1
ATOM 859 N N . ASP A 1 107 ? -15.013 -6.585 25.001 1.00 85.38 107 ASP A N 1
ATOM 860 C CA . ASP A 1 107 ? -15.914 -7.738 24.873 1.00 85.38 107 ASP A CA 1
ATOM 861 C C . ASP A 1 107 ? -15.381 -8.859 23.958 1.00 85.38 107 ASP A C 1
ATOM 863 O O . ASP A 1 107 ? -15.934 -9.956 23.917 1.00 85.38 107 ASP A O 1
ATOM 867 N N . THR A 1 108 ? -14.307 -8.612 23.204 1.00 83.12 108 THR A N 1
ATOM 868 C CA . THR A 1 108 ? -13.766 -9.567 22.218 1.00 83.12 108 THR A CA 1
ATOM 869 C C . THR A 1 108 ? -12.677 -10.482 22.779 1.00 83.12 108 THR A C 1
ATOM 871 O O . THR A 1 108 ? -12.235 -11.394 22.081 1.00 83.12 108 THR A O 1
ATOM 874 N N . HIS A 1 109 ? -12.210 -10.232 24.010 1.00 83.94 109 HIS A N 1
ATOM 875 C CA . HIS A 1 109 ? -11.032 -10.869 24.625 1.00 83.94 109 HIS A CA 1
ATOM 876 C C . HIS A 1 109 ? -9.726 -10.760 23.813 1.00 83.94 109 HIS A C 1
ATOM 878 O O . HIS A 1 109 ? -8.728 -11.394 24.160 1.00 83.94 109 HIS A O 1
ATOM 884 N N . ALA A 1 110 ? -9.703 -9.966 22.742 1.00 86.62 110 ALA A N 1
ATOM 885 C CA . ALA A 1 110 ? -8.527 -9.798 21.912 1.00 86.62 110 ALA A CA 1
ATOM 886 C C . ALA A 1 110 ? -7.605 -8.709 22.455 1.00 86.62 110 ALA A C 1
ATOM 888 O O . ALA A 1 110 ? -8.047 -7.647 22.896 1.00 86.62 110 ALA A O 1
ATOM 889 N N . THR A 1 111 ? -6.302 -8.961 22.361 1.00 89.62 111 THR A N 1
ATOM 890 C CA . THR A 1 111 ? -5.272 -8.003 22.764 1.00 89.62 111 THR A CA 1
ATOM 891 C C . THR A 1 111 ? -4.711 -7.294 21.544 1.00 89.62 111 THR A C 1
ATOM 893 O O . THR A 1 111 ? -4.229 -7.929 20.602 1.00 89.62 111 THR A O 1
ATOM 896 N N . LEU A 1 112 ? -4.741 -5.968 21.578 1.00 92.69 112 LEU A N 1
ATOM 897 C CA . LEU A 1 112 ? -4.188 -5.120 20.540 1.00 92.69 112 LEU A CA 1
ATOM 898 C C . LEU A 1 112 ? -2.663 -5.027 20.692 1.00 92.69 112 LEU A C 1
ATOM 900 O O . LEU A 1 112 ? -2.156 -4.523 21.695 1.00 92.69 112 LEU A O 1
ATOM 904 N N . SER A 1 113 ? -1.927 -5.517 19.694 1.00 90.44 113 SER A N 1
ATOM 905 C CA . SER A 1 113 ? -0.460 -5.555 19.698 1.00 90.44 113 SER A CA 1
ATOM 906 C C . SER A 1 113 ? 0.112 -4.481 18.768 1.00 90.44 113 SER A C 1
ATOM 908 O O . SER A 1 113 ? -0.272 -4.450 17.597 1.00 90.44 113 SER A O 1
ATOM 910 N N . PRO A 1 114 ? 1.022 -3.606 19.230 1.00 88.62 114 PRO A N 1
ATOM 911 C CA . PRO A 1 114 ? 1.658 -2.627 18.357 1.00 88.62 114 PRO A CA 1
ATOM 912 C C . PRO A 1 114 ? 2.603 -3.330 17.379 1.00 88.62 114 PRO A C 1
ATOM 914 O O . PRO A 1 114 ? 3.397 -4.185 17.766 1.00 88.62 114 PRO A O 1
ATOM 917 N N . ILE A 1 115 ? 2.513 -2.959 16.104 1.00 87.06 115 ILE A N 1
ATOM 918 C CA . ILE A 1 115 ? 3.381 -3.472 15.026 1.00 87.06 115 ILE A CA 1
ATOM 919 C C . ILE A 1 115 ? 4.099 -2.340 14.275 1.00 87.06 115 ILE A C 1
ATOM 921 O O . ILE A 1 115 ? 4.855 -2.587 13.340 1.00 87.06 115 ILE A O 1
ATOM 925 N N . GLY A 1 116 ? 3.854 -1.096 14.686 1.00 82.06 116 GLY A N 1
ATOM 926 C CA . GLY A 1 116 ? 4.473 0.118 14.175 1.00 82.06 116 GLY A CA 1
ATOM 927 C C . GLY A 1 116 ? 3.889 1.351 14.864 1.00 82.06 116 GLY A C 1
ATOM 928 O O . GLY A 1 116 ? 2.898 1.272 15.593 1.00 82.06 116 GLY A O 1
ATOM 929 N N . THR A 1 117 ? 4.488 2.516 14.635 1.00 84.19 117 THR A N 1
ATOM 930 C CA . THR A 1 117 ? 3.956 3.778 15.161 1.00 84.19 117 THR A CA 1
ATOM 931 C C . THR A 1 117 ? 2.609 4.092 14.509 1.00 84.19 117 THR A C 1
ATOM 933 O O . THR A 1 117 ? 2.486 4.113 13.289 1.00 84.19 117 THR A O 1
ATOM 936 N N . GLY A 1 118 ? 1.586 4.322 15.335 1.00 87.94 118 GLY A N 1
ATOM 937 C CA . GLY A 1 118 ? 0.204 4.506 14.874 1.00 87.94 118 GLY A CA 1
ATOM 938 C C . GLY A 1 118 ? -0.432 3.265 14.232 1.00 87.94 118 GLY A C 1
ATOM 939 O O . GLY A 1 118 ? -1.389 3.418 13.474 1.00 87.94 118 GLY A O 1
ATOM 940 N N . LEU A 1 119 ? 0.100 2.063 14.486 1.00 91.25 119 LEU A N 1
ATOM 941 C CA . LEU A 1 119 ? -0.309 0.846 13.795 1.00 91.25 119 LEU A CA 1
ATOM 942 C C . LEU A 1 119 ? -0.335 -0.379 14.718 1.00 91.25 119 LEU A C 1
ATOM 944 O O . LEU A 1 119 ? 0.649 -0.699 15.392 1.00 91.25 119 LEU A O 1
ATOM 948 N N . TRP A 1 120 ? -1.447 -1.110 14.687 1.00 92.94 120 TRP A N 1
ATOM 949 C CA . TRP A 1 120 ? -1.686 -2.245 15.570 1.00 92.94 120 TRP A CA 1
ATOM 950 C C . TRP A 1 120 ? -2.298 -3.443 14.851 1.00 92.94 120 TRP A C 1
ATOM 952 O O . TRP A 1 120 ? -3.084 -3.295 13.917 1.00 92.94 120 TRP A O 1
ATOM 962 N N . TYR A 1 121 ? -1.979 -4.631 15.355 1.00 91.75 121 TYR A N 1
ATOM 963 C CA . TYR A 1 121 ? -2.603 -5.897 14.999 1.00 91.75 121 TYR A CA 1
ATOM 964 C C . TYR A 1 121 ? -3.584 -6.339 16.088 1.00 91.75 121 TYR A C 1
ATOM 966 O O . TYR A 1 121 ? -3.254 -6.323 17.276 1.00 91.75 121 TYR A O 1
ATOM 974 N N . CYS A 1 122 ? -4.768 -6.784 15.679 1.00 91.56 122 CYS A N 1
ATOM 975 C CA . CYS A 1 122 ? -5.784 -7.349 16.556 1.00 91.56 122 CYS A CA 1
ATOM 976 C C . CYS A 1 122 ? -6.187 -8.752 16.063 1.00 91.56 122 CYS A C 1
ATOM 978 O O . CYS A 1 122 ? -6.717 -8.861 14.956 1.00 91.56 122 CYS A O 1
ATOM 980 N N . PRO A 1 123 ? -5.981 -9.829 16.844 1.00 90.06 123 PRO A N 1
ATOM 981 C CA . PRO A 1 123 ? -6.302 -11.199 16.438 1.00 90.06 123 PRO A CA 1
ATOM 982 C C . PRO A 1 123 ? -7.805 -11.507 16.580 1.00 90.06 123 PRO A C 1
ATOM 984 O O . PRO A 1 123 ? -8.204 -12.389 17.337 1.00 90.06 123 PRO A O 1
ATOM 987 N N . VAL A 1 124 ? -8.652 -10.756 15.873 1.00 86.75 124 VAL A N 1
ATOM 988 C CA . VAL A 1 124 ? -10.104 -10.977 15.804 1.00 86.75 124 VAL A CA 1
ATOM 989 C C . VAL A 1 124 ? -10.535 -11.302 14.386 1.00 86.75 124 VAL A C 1
ATOM 991 O O . VAL A 1 124 ? -10.051 -10.727 13.414 1.00 86.75 124 VAL A O 1
ATOM 994 N N . THR A 1 125 ? -11.504 -12.203 14.265 1.00 81.31 125 THR A N 1
ATOM 995 C CA . THR A 1 125 ? -12.089 -12.565 12.974 1.00 81.31 125 THR A CA 1
ATOM 996 C C . THR A 1 125 ? -13.377 -11.777 12.755 1.00 81.31 125 THR A C 1
ATOM 998 O O . THR A 1 125 ? -14.472 -12.259 13.037 1.00 81.31 125 THR A O 1
ATOM 1001 N N . TYR A 1 126 ? -13.238 -10.549 12.257 1.00 80.44 126 TYR A N 1
ATOM 1002 C CA . TYR A 1 126 ? -14.354 -9.778 11.708 1.00 80.44 126 TYR A CA 1
ATOM 1003 C C . TYR A 1 126 ? -14.247 -9.706 10.184 1.00 80.44 126 TYR A C 1
ATOM 1005 O O . TYR A 1 126 ? -13.132 -9.667 9.661 1.00 80.44 126 TYR A O 1
ATOM 1013 N N . PRO A 1 127 ? -15.376 -9.628 9.454 1.00 80.56 127 PRO A N 1
ATOM 1014 C CA . PRO A 1 127 ? -15.347 -9.225 8.056 1.00 80.56 127 PRO A CA 1
ATOM 1015 C C . PRO A 1 127 ? -14.715 -7.838 7.965 1.00 80.56 127 PRO A C 1
ATOM 1017 O O . PRO A 1 127 ? -15.245 -6.889 8.543 1.00 80.56 127 PRO A O 1
ATOM 1020 N N . ALA A 1 128 ? -13.595 -7.726 7.255 1.00 80.44 128 ALA A N 1
ATOM 1021 C CA . ALA A 1 128 ? -12.858 -6.480 7.099 1.00 80.44 128 ALA A CA 1
ATOM 1022 C C . ALA A 1 128 ? -12.622 -6.142 5.632 1.00 80.44 128 ALA A C 1
ATOM 1024 O O . ALA A 1 128 ? -12.516 -7.048 4.800 1.00 80.44 128 ALA A O 1
ATOM 1025 N N . PRO A 1 129 ? -12.586 -4.847 5.280 1.00 77.25 129 PRO A N 1
ATOM 1026 C CA . PRO A 1 129 ? -12.205 -4.463 3.937 1.00 77.25 129 PRO A CA 1
ATOM 1027 C C . PRO A 1 129 ? -10.744 -4.849 3.688 1.00 77.25 129 PRO A C 1
ATOM 1029 O O . PRO A 1 129 ? -9.898 -4.779 4.579 1.00 77.25 129 PRO A O 1
ATOM 1032 N N . ALA A 1 130 ? -10.436 -5.204 2.445 1.00 74.06 130 ALA A N 1
ATOM 1033 C CA . ALA A 1 130 ? -9.076 -5.498 2.004 1.00 74.06 130 ALA A CA 1
ATOM 1034 C C . ALA A 1 130 ? -8.257 -4.231 1.672 1.00 74.06 130 ALA A C 1
ATOM 1036 O O . ALA A 1 130 ? -7.183 -4.338 1.089 1.00 74.06 130 ALA A O 1
ATOM 1037 N N . MET A 1 131 ? -8.773 -3.040 1.988 1.00 76.62 131 MET A N 1
ATOM 1038 C CA . MET A 1 131 ? -8.166 -1.766 1.603 1.00 76.62 131 MET A CA 1
ATOM 1039 C C . MET A 1 131 ? -7.312 -1.212 2.737 1.00 76.62 131 MET A C 1
ATOM 1041 O O . MET A 1 131 ? -7.839 -0.859 3.795 1.00 76.62 131 MET A O 1
ATOM 1045 N N . THR A 1 132 ? -6.010 -1.087 2.504 1.00 80.19 132 THR A N 1
ATOM 1046 C CA . THR A 1 132 ? -5.114 -0.382 3.419 1.00 80.19 132 THR A CA 1
ATOM 1047 C C . THR A 1 132 ? -5.307 1.131 3.313 1.00 80.19 132 THR A C 1
ATOM 1049 O O . THR A 1 132 ? -5.926 1.665 2.388 1.00 80.19 132 THR A O 1
ATOM 1052 N N . THR A 1 133 ? -4.739 1.847 4.275 1.00 79.75 133 THR A N 1
ATOM 1053 C CA . THR A 1 133 ? -4.705 3.312 4.291 1.00 79.75 133 THR A CA 1
ATOM 1054 C C . THR A 1 133 ? -3.994 3.908 3.075 1.00 79.75 133 THR A C 1
ATOM 1056 O O . THR A 1 133 ? -4.408 4.967 2.613 1.00 79.75 133 THR A O 1
ATOM 1059 N N . ASP A 1 134 ? -2.980 3.237 2.519 1.00 74.56 134 ASP A N 1
ATOM 1060 C CA . ASP A 1 134 ? -2.273 3.689 1.312 1.00 74.56 134 ASP A CA 1
ATOM 1061 C C . ASP A 1 134 ? -3.200 3.738 0.093 1.00 74.56 134 ASP A C 1
ATOM 1063 O O . ASP A 1 134 ? -3.133 4.670 -0.710 1.00 74.56 134 ASP A O 1
ATOM 1067 N N . SER A 1 135 ? -4.100 2.762 -0.024 1.00 72.38 135 SER A N 1
ATOM 1068 C CA . SER A 1 135 ? -5.055 2.689 -1.131 1.00 72.38 135 SER A CA 1
ATOM 1069 C C . SER A 1 135 ? -6.101 3.789 -1.086 1.00 72.38 135 SER A C 1
ATOM 1071 O O . SER A 1 135 ? -6.481 4.342 -2.117 1.00 72.38 135 SER A O 1
ATOM 1073 N N . ILE A 1 136 ? -6.541 4.141 0.118 1.00 74.19 136 ILE A N 1
ATOM 1074 C CA . ILE A 1 136 ? -7.616 5.113 0.311 1.00 74.19 136 ILE A CA 1
ATOM 1075 C C . ILE A 1 136 ? -7.084 6.541 0.382 1.00 74.19 136 ILE A C 1
ATOM 1077 O O . ILE A 1 136 ? -7.810 7.475 0.050 1.00 74.19 136 ILE A O 1
ATOM 1081 N N . ALA A 1 137 ? -5.811 6.737 0.738 1.00 70.12 137 ALA A N 1
ATOM 1082 C CA . ALA A 1 137 ? -5.209 8.066 0.819 1.00 70.12 137 ALA A CA 1
ATOM 1083 C C . ALA A 1 137 ? -5.264 8.861 -0.501 1.00 70.12 137 ALA A C 1
ATOM 1085 O O . ALA A 1 137 ? -5.103 10.078 -0.503 1.00 70.12 137 ALA A O 1
ATOM 1086 N N . GLN A 1 138 ? -5.512 8.186 -1.625 1.00 62.53 138 GLN A N 1
ATOM 1087 C CA . GLN A 1 138 ? -5.571 8.786 -2.958 1.00 62.53 138 GLN A CA 1
ATOM 1088 C C . GLN A 1 138 ? -6.996 8.948 -3.502 1.00 62.53 138 GLN A C 1
ATOM 1090 O O . GLN A 1 138 ? -7.162 9.315 -4.665 1.00 62.53 138 GLN A O 1
ATOM 1095 N N . GLN A 1 139 ? -8.026 8.636 -2.708 1.00 65.94 139 GLN A N 1
ATOM 1096 C CA . GLN A 1 139 ? -9.408 8.530 -3.178 1.00 65.94 139 GLN A CA 1
ATOM 1097 C C . GLN A 1 139 ? -10.407 9.172 -2.204 1.00 65.94 139 GLN A C 1
ATOM 1099 O O . GLN A 1 139 ? -10.153 9.317 -1.006 1.00 65.94 139 GLN A O 1
ATOM 1104 N N . LEU A 1 140 ? -11.581 9.541 -2.724 1.00 67.00 140 LEU A N 1
ATOM 1105 C CA . LEU A 1 140 ? -12.727 9.913 -1.898 1.00 67.00 140 LEU A CA 1
ATOM 1106 C C . LEU A 1 140 ? -13.266 8.660 -1.208 1.00 67.00 140 LEU A C 1
ATOM 1108 O O . LEU A 1 140 ? -13.698 7.717 -1.854 1.00 67.00 140 LEU A O 1
ATOM 1112 N N . CYS A 1 141 ? -13.261 8.648 0.117 1.00 63.62 141 CYS A N 1
ATOM 1113 C CA . CYS A 1 141 ? -13.610 7.486 0.930 1.00 63.62 141 CYS A CA 1
ATOM 1114 C C . CYS A 1 141 ? -15.095 7.104 0.874 1.00 63.62 141 CYS A C 1
ATOM 1116 O O . CYS A 1 141 ? -15.443 5.971 1.211 1.00 63.62 141 CYS A O 1
ATOM 1118 N N . VAL A 1 142 ? -15.965 8.045 0.483 1.00 61.34 142 VAL A N 1
ATOM 1119 C CA . VAL A 1 142 ? -17.424 7.848 0.402 1.00 61.34 142 VAL A CA 1
ATOM 1120 C C . VAL A 1 142 ? -17.805 6.713 -0.547 1.00 61.34 142 VAL A C 1
ATOM 1122 O O . VAL A 1 142 ? -18.759 5.991 -0.270 1.00 61.34 142 VAL A O 1
ATOM 1125 N N . ASP A 1 143 ? -17.019 6.501 -1.602 1.00 59.81 143 ASP A N 1
ATOM 1126 C CA . ASP A 1 143 ? -17.279 5.480 -2.621 1.00 59.81 143 ASP A CA 1
ATOM 1127 C C . ASP A 1 143 ? -16.875 4.068 -2.171 1.00 59.81 143 ASP A C 1
ATOM 1129 O O . ASP A 1 143 ? -17.257 3.073 -2.788 1.00 59.81 143 ASP A O 1
ATOM 1133 N N . TRP A 1 144 ? -16.107 3.963 -1.085 1.00 64.62 144 TRP A N 1
ATOM 1134 C CA . TRP A 1 144 ? -15.386 2.735 -0.741 1.00 64.62 144 TRP A CA 1
ATOM 1135 C C . TRP A 1 144 ? -15.701 2.217 0.654 1.00 64.62 144 TRP A C 1
ATOM 1137 O O . TRP A 1 144 ? -15.320 1.100 0.998 1.00 64.62 144 TRP A O 1
ATOM 1147 N N . TRP A 1 145 ? -16.430 2.990 1.460 1.00 69.75 145 TRP A N 1
ATOM 1148 C CA . TRP A 1 145 ? -16.883 2.525 2.761 1.00 69.75 145 TRP A CA 1
ATOM 1149 C C . TRP A 1 145 ? -17.893 1.382 2.591 1.00 69.75 145 TRP A C 1
ATOM 1151 O O . TRP A 1 145 ? -18.979 1.613 2.045 1.00 69.75 145 TRP A O 1
ATOM 1161 N N . PRO A 1 146 ? -17.588 0.150 3.046 1.00 70.44 146 PRO A N 1
ATOM 1162 C CA . PRO A 1 146 ? -18.469 -0.977 2.794 1.00 70.44 146 PRO A CA 1
ATOM 1163 C C . PRO A 1 146 ? -19.821 -0.751 3.474 1.00 70.44 146 PRO A C 1
ATOM 1165 O O . PRO A 1 146 ? -19.892 -0.624 4.698 1.00 70.44 146 PRO A O 1
ATOM 1168 N N . GLN A 1 147 ? -20.900 -0.705 2.690 1.00 77.19 147 GLN A N 1
ATOM 1169 C CA . GLN A 1 147 ? -22.266 -0.515 3.201 1.00 77.19 147 GLN A CA 1
ATOM 1170 C C . GLN A 1 147 ? -22.944 -1.834 3.581 1.00 77.19 147 GLN A C 1
ATOM 1172 O O . GLN A 1 147 ? -23.941 -1.834 4.306 1.00 77.19 147 GLN A O 1
ATOM 1177 N N . ASP A 1 148 ? -22.379 -2.963 3.145 1.00 81.75 148 ASP A N 1
ATOM 1178 C CA . ASP A 1 148 ? -22.917 -4.287 3.436 1.00 81.75 148 ASP A CA 1
ATOM 1179 C C . ASP A 1 148 ? -23.067 -4.489 4.964 1.00 81.75 148 ASP A C 1
ATOM 1181 O O . ASP A 1 148 ? -22.162 -4.120 5.735 1.00 81.75 148 ASP A O 1
ATOM 1185 N N . PRO A 1 149 ? -24.212 -5.017 5.442 1.00 85.31 149 PRO A N 1
ATOM 1186 C CA . PRO A 1 149 ? -24.430 -5.351 6.846 1.00 85.31 149 PRO A CA 1
ATOM 1187 C C . PRO A 1 149 ? -23.306 -6.160 7.504 1.00 85.31 149 PRO A C 1
ATOM 1189 O O . PRO A 1 149 ? -23.079 -5.963 8.698 1.00 85.31 149 PRO A O 1
ATOM 1192 N N . ILE A 1 150 ? -22.570 -6.998 6.763 1.00 84.38 150 ILE A N 1
ATOM 1193 C CA . ILE A 1 150 ? -21.464 -7.800 7.319 1.00 84.38 150 ILE A CA 1
ATOM 1194 C C . ILE A 1 150 ? -20.352 -6.940 7.939 1.00 84.38 150 ILE A C 1
ATOM 1196 O O . ILE A 1 150 ? -19.719 -7.362 8.902 1.00 84.38 150 ILE A O 1
ATOM 1200 N N . TYR A 1 151 ? -20.150 -5.712 7.447 1.00 86.44 151 TYR A N 1
ATOM 1201 C CA . TYR A 1 151 ? -19.128 -4.787 7.955 1.00 86.44 151 TYR A CA 1
ATOM 1202 C C . TYR A 1 151 ? -19.632 -3.876 9.083 1.00 86.44 151 TYR A C 1
ATOM 1204 O O . TYR A 1 151 ? -18.900 -3.006 9.557 1.00 86.44 151 TYR A O 1
ATOM 1212 N N . ARG A 1 152 ? -20.878 -4.053 9.549 1.00 87.38 152 ARG A N 1
ATOM 1213 C CA . ARG A 1 152 ? -21.459 -3.260 10.645 1.00 87.38 152 ARG A CA 1
ATOM 1214 C C . ARG A 1 152 ? -20.580 -3.212 11.907 1.00 87.38 152 ARG A C 1
ATOM 1216 O O . ARG A 1 152 ? -20.466 -2.107 12.438 1.00 87.38 152 ARG A O 1
ATOM 1223 N N . PRO A 1 153 ? -19.944 -4.309 12.371 1.00 87.19 153 PRO A N 1
ATOM 1224 C CA . PRO A 1 153 ? -19.091 -4.263 13.561 1.00 87.19 153 PRO A CA 1
ATOM 1225 C C . PRO A 1 153 ? -17.931 -3.271 13.421 1.00 87.19 153 PRO A C 1
ATOM 1227 O O . PRO A 1 153 ? -17.678 -2.481 14.324 1.00 87.19 153 PRO A O 1
ATOM 1230 N N . ILE A 1 154 ? -17.289 -3.228 12.249 1.00 87.19 154 ILE A N 1
ATOM 1231 C CA . ILE A 1 154 ? -16.199 -2.282 11.972 1.00 87.19 154 ILE A CA 1
ATOM 1232 C C . ILE A 1 154 ? -16.717 -0.842 11.932 1.00 87.19 154 ILE A C 1
ATOM 1234 O O . ILE A 1 154 ? -16.087 0.056 12.489 1.00 87.19 154 ILE A O 1
ATOM 1238 N N . ARG A 1 155 ? -17.892 -0.609 11.330 1.00 87.31 155 ARG A N 1
ATOM 1239 C CA . ARG A 1 155 ? -18.514 0.727 11.333 1.00 87.31 155 ARG A CA 1
ATOM 1240 C C . ARG A 1 155 ? -18.833 1.206 12.747 1.00 87.31 155 ARG A C 1
ATOM 1242 O O . ARG A 1 155 ? -18.609 2.370 13.058 1.00 87.31 155 ARG A O 1
ATOM 1249 N N . GLN A 1 156 ? -19.341 0.316 13.596 1.00 88.88 156 GLN A N 1
ATOM 1250 C CA . GLN A 1 156 ? -19.627 0.625 14.996 1.00 88.88 156 GLN A CA 1
ATOM 1251 C C . GLN A 1 156 ? -18.349 0.959 15.761 1.00 88.88 156 GLN A C 1
ATOM 1253 O O . GLN A 1 156 ? -18.313 2.003 16.404 1.00 88.88 156 GLN A O 1
ATOM 1258 N N . PHE A 1 157 ? -17.295 0.152 15.600 1.00 90.75 157 PHE A N 1
ATOM 1259 C CA . PHE A 1 157 ? -15.985 0.420 16.190 1.00 90.75 157 PHE A CA 1
ATOM 1260 C C . PHE A 1 157 ? -15.495 1.822 15.826 1.00 90.75 157 PHE A C 1
ATOM 1262 O O . PHE A 1 157 ? -15.157 2.613 16.702 1.00 90.75 157 PHE A O 1
ATOM 1269 N N . MET A 1 158 ? -15.430 2.140 14.530 1.00 88.56 158 MET A N 1
ATOM 1270 C CA . MET A 1 158 ? -14.841 3.401 14.078 1.00 88.56 158 MET A CA 1
ATOM 1271 C C . MET A 1 158 ? -15.652 4.612 14.531 1.00 88.56 158 MET A C 1
ATOM 1273 O O . MET A 1 158 ? -15.066 5.607 14.956 1.00 88.56 158 MET A O 1
ATOM 1277 N N . ASN A 1 159 ? -16.983 4.515 14.514 1.00 88.62 159 ASN A N 1
ATOM 1278 C CA . ASN A 1 159 ? -17.851 5.569 15.033 1.00 88.62 159 ASN A CA 1
ATOM 1279 C C . ASN A 1 159 ? -17.661 5.761 16.541 1.00 88.62 159 ASN A C 1
ATOM 1281 O O . ASN A 1 159 ? -17.573 6.891 17.014 1.00 88.62 159 ASN A O 1
ATOM 1285 N N . GLU A 1 160 ? -17.583 4.671 17.302 1.00 90.81 160 GLU A N 1
ATOM 1286 C CA . 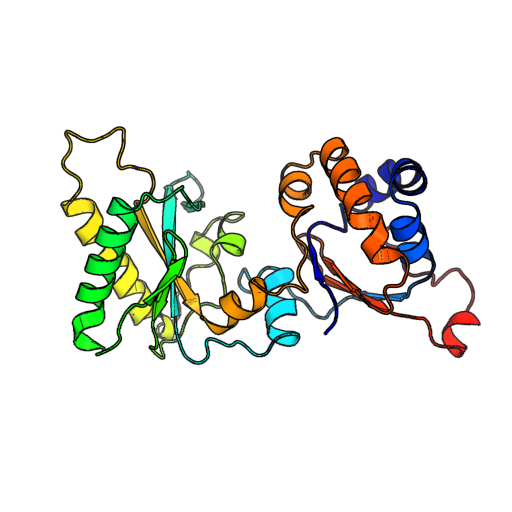GLU A 1 160 ? -17.354 4.729 18.741 1.00 90.81 160 GLU A CA 1
ATOM 1287 C C . GLU A 1 160 ? -15.993 5.343 19.071 1.00 90.81 160 GLU A C 1
ATOM 1289 O O . GLU A 1 160 ? -15.918 6.254 19.898 1.00 90.81 160 GLU A O 1
ATOM 1294 N N . PHE A 1 161 ? -14.942 4.927 18.361 1.00 91.12 161 PHE A N 1
ATOM 1295 C CA . PHE A 1 161 ? -13.621 5.533 18.467 1.00 91.12 161 PHE A CA 1
ATOM 1296 C C . PHE A 1 161 ? -13.688 7.038 18.204 1.00 91.12 161 PHE A C 1
ATOM 1298 O O . PHE A 1 161 ? -13.234 7.818 19.036 1.00 91.12 161 PHE A O 1
ATOM 1305 N N . GLN A 1 162 ? -14.288 7.459 17.084 1.00 86.81 162 GLN A N 1
ATOM 1306 C CA . GLN A 1 162 ? -14.413 8.877 16.735 1.00 86.81 162 GLN A CA 1
ATOM 1307 C C . GLN A 1 162 ? -15.135 9.664 17.829 1.00 86.81 162 GLN A C 1
ATOM 1309 O O . GLN A 1 162 ? -14.631 10.696 18.265 1.00 86.81 162 GLN A O 1
ATOM 1314 N N . MET A 1 163 ? -16.280 9.173 18.313 1.00 86.75 163 MET A N 1
ATOM 1315 C CA . MET A 1 163 ? -17.045 9.852 19.362 1.00 86.75 163 MET A CA 1
ATOM 1316 C C . MET A 1 163 ? -16.223 10.036 20.639 1.00 86.75 163 MET A C 1
ATOM 1318 O O . MET A 1 163 ? -16.134 11.155 21.147 1.00 86.75 163 MET A O 1
ATOM 1322 N N . ARG A 1 164 ? -15.592 8.968 21.147 1.00 86.50 164 ARG A N 1
ATOM 1323 C CA . ARG A 1 164 ? -14.799 9.049 22.381 1.00 86.50 164 ARG A CA 1
ATOM 1324 C C . ARG A 1 164 ? -13.547 9.917 22.179 1.00 86.50 164 ARG A C 1
ATOM 1326 O O . ARG A 1 164 ? -13.213 10.728 23.040 1.00 86.50 164 ARG A O 1
ATOM 1333 N N . TRP A 1 165 ? -12.869 9.785 21.036 1.00 84.50 165 TRP A N 1
ATOM 1334 C CA . TRP A 1 165 ? -11.664 10.555 20.706 1.00 84.50 165 TRP A CA 1
ATOM 1335 C C . TRP A 1 165 ? -11.960 12.055 20.604 1.00 84.50 165 TRP A C 1
ATOM 1337 O O . TRP A 1 165 ? -11.185 12.876 21.089 1.00 84.50 165 TRP A O 1
ATOM 1347 N N . HIS A 1 166 ? -13.112 12.428 20.038 1.00 79.00 166 HIS A N 1
ATOM 1348 C CA . HIS A 1 166 ? -13.574 13.814 20.014 1.00 79.00 166 HIS A CA 1
ATOM 1349 C C . HIS A 1 166 ? -13.878 14.368 21.413 1.00 79.00 166 HIS A C 1
ATOM 1351 O O . HIS A 1 166 ? -13.567 15.527 21.669 1.00 79.00 166 HIS A O 1
ATOM 1357 N N . GLN A 1 167 ? -14.438 13.567 22.326 1.00 77.19 167 GLN A N 1
ATOM 1358 C CA . GLN A 1 167 ? -14.766 14.011 23.690 1.00 77.19 167 GLN A CA 1
ATOM 1359 C C . GLN A 1 167 ? -13.530 14.307 24.552 1.00 77.19 167 GLN A C 1
ATOM 1361 O O . GLN A 1 167 ? -13.586 15.182 25.412 1.00 77.19 167 GLN A O 1
ATOM 1366 N N . LEU A 1 168 ? -12.406 13.623 24.314 1.00 70.75 168 LEU A N 1
ATOM 1367 C CA . LEU A 1 168 ? -11.144 13.911 25.005 1.00 70.75 168 LEU A CA 1
ATOM 1368 C C . LEU A 1 168 ? -10.462 15.204 24.537 1.00 70.75 168 LEU A C 1
ATOM 1370 O O . LEU A 1 168 ? -9.632 15.766 25.259 1.00 70.75 168 LEU A O 1
ATOM 1374 N N . LYS A 1 169 ? -10.775 15.686 23.330 1.00 64.25 169 LYS A N 1
ATOM 1375 C CA . LYS A 1 169 ? -10.150 16.882 22.757 1.00 64.25 169 LYS A CA 1
ATOM 1376 C C . LYS A 1 169 ? -10.737 18.146 23.396 1.00 64.25 169 LYS A C 1
ATOM 1378 O O . LYS A 1 169 ? -11.706 18.718 22.912 1.00 64.25 169 LYS A O 1
ATOM 1383 N N . ASN A 1 170 ? -10.116 18.599 24.485 1.00 51.28 170 ASN A N 1
ATOM 1384 C CA . ASN A 1 170 ? -10.398 19.900 25.098 1.00 51.28 170 ASN A CA 1
ATOM 1385 C C . ASN A 1 170 ? -10.140 21.064 24.105 1.00 51.28 170 ASN A C 1
ATOM 1387 O O . ASN A 1 170 ? -9.074 21.102 23.481 1.00 51.28 170 ASN A O 1
ATOM 1391 N N . PRO A 1 171 ? -11.038 22.067 24.011 1.00 50.78 171 PRO A N 1
ATOM 1392 C CA . PRO A 1 171 ? -10.958 23.180 23.050 1.00 50.78 171 PRO A CA 1
ATOM 1393 C C . PRO A 1 171 ? -9.795 24.170 23.276 1.00 50.78 171 PRO A C 1
ATOM 1395 O O . PRO A 1 171 ? -9.605 25.093 22.496 1.00 50.78 171 PRO A O 1
ATOM 1398 N N . THR A 1 172 ? -8.976 24.004 24.316 1.00 53.88 172 THR A N 1
ATOM 1399 C CA . THR A 1 172 ? -7.795 24.849 24.583 1.00 53.88 172 THR A CA 1
ATOM 1400 C C . THR A 1 172 ? -6.508 24.365 23.897 1.00 53.88 172 THR A C 1
ATOM 1402 O O . THR A 1 172 ? -5.521 25.095 23.871 1.00 53.88 172 THR A O 1
ATOM 1405 N N . HIS A 1 173 ? -6.499 23.158 23.317 1.00 49.44 173 HIS A N 1
ATOM 1406 C CA . HIS A 1 173 ? -5.321 22.493 22.728 1.00 49.44 173 HIS A CA 1
ATOM 1407 C C . HIS A 1 173 ? -5.377 22.399 21.182 1.00 49.44 173 HIS A C 1
ATOM 1409 O O . HIS A 1 173 ? -4.822 21.482 20.572 1.00 49.44 173 HIS A O 1
ATOM 1415 N N . GLU A 1 174 ? -6.043 23.353 20.527 1.00 49.31 174 GLU A N 1
ATOM 1416 C CA . GLU A 1 174 ? -6.469 23.272 19.117 1.00 49.31 174 GLU A CA 1
ATOM 1417 C C . GLU A 1 174 ? -5.358 23.173 18.054 1.00 49.31 174 GLU A C 1
ATOM 1419 O O . GLU A 1 174 ? -5.641 22.796 16.919 1.00 49.31 174 GLU A O 1
ATOM 1424 N N . GLN A 1 175 ? -4.088 23.440 18.373 1.00 49.50 175 GLN A N 1
ATOM 1425 C CA . GLN A 1 175 ? -3.038 23.514 17.340 1.00 49.50 175 GLN A CA 1
ATOM 1426 C C . GLN A 1 175 ? -2.038 22.349 17.326 1.00 49.50 175 GLN A C 1
ATOM 1428 O O . GLN A 1 175 ? -1.319 22.191 16.342 1.00 49.50 175 GLN A O 1
ATOM 1433 N N . LYS A 1 176 ? -1.986 21.499 18.364 1.00 47.84 176 LYS A N 1
ATOM 1434 C CA . LYS A 1 176 ? -1.021 20.376 18.419 1.00 47.84 176 LYS A CA 1
ATOM 1435 C C . LYS A 1 176 ? -1.645 18.981 18.303 1.00 47.84 176 LYS A C 1
ATOM 1437 O O . LYS A 1 176 ? -0.948 18.077 17.860 1.00 47.84 176 LYS A O 1
ATOM 1442 N N . LEU A 1 177 ? -2.934 18.816 18.621 1.00 48.56 177 LEU A N 1
ATOM 1443 C CA . LEU A 1 177 ? -3.610 17.506 18.725 1.00 48.56 177 LEU A CA 1
ATOM 1444 C C . LEU A 1 177 ? -4.445 17.094 17.494 1.00 48.56 177 LEU A C 1
ATOM 1446 O O . LEU A 1 177 ? -5.178 16.103 17.525 1.00 48.56 177 LEU A O 1
ATOM 1450 N N . ASN A 1 178 ? -4.388 17.861 16.402 1.00 55.06 178 ASN A N 1
ATOM 1451 C CA . ASN A 1 178 ? -5.230 17.633 15.219 1.00 55.06 178 ASN A CA 1
ATOM 1452 C C . ASN A 1 178 ? -4.581 16.787 14.125 1.00 55.06 178 ASN A C 1
ATOM 1454 O O . ASN A 1 178 ? -5.040 16.778 12.987 1.00 55.06 178 ASN A O 1
ATOM 1458 N N . ARG A 1 179 ? -3.539 16.035 14.474 1.00 72.81 179 ARG A N 1
ATOM 1459 C CA . ARG A 1 179 ? -2.883 15.135 13.532 1.00 72.81 179 ARG A CA 1
ATOM 1460 C C . ARG A 1 179 ? -3.744 13.906 13.290 1.00 72.81 179 ARG A C 1
ATOM 1462 O O . ARG A 1 179 ? -4.201 13.744 12.173 1.00 72.81 179 ARG A O 1
ATOM 1469 N N . CYS A 1 180 ? -4.089 13.135 14.317 1.00 83.44 180 CYS A N 1
ATOM 1470 C CA . CYS A 1 180 ? -5.001 11.992 14.201 1.00 83.44 180 CYS A CA 1
ATOM 1471 C C . CYS A 1 180 ? -6.420 12.333 14.700 1.00 83.44 180 CYS A C 1
ATOM 1473 O O . CYS A 1 180 ? -6.598 12.947 15.762 1.00 83.44 180 CYS A O 1
ATOM 1475 N N . ASN A 1 181 ? -7.456 11.940 13.954 1.00 85.12 181 ASN A N 1
ATOM 1476 C CA . ASN A 1 181 ? -8.856 12.097 14.376 1.00 85.12 181 ASN A CA 1
ATOM 1477 C C . ASN A 1 181 ? -9.687 10.808 14.281 1.00 85.12 181 ASN A C 1
ATOM 1479 O O . ASN A 1 181 ? -10.835 10.804 14.720 1.00 85.12 181 ASN A O 1
ATOM 1483 N N . SER A 1 182 ? -9.127 9.723 13.745 1.00 89.56 182 SER A N 1
ATOM 1484 C CA . SER A 1 182 ? -9.818 8.446 13.627 1.00 89.56 182 SER A CA 1
ATOM 1485 C C . SER A 1 182 ? -8.832 7.284 13.481 1.00 89.56 182 SER A C 1
ATOM 1487 O O . SER A 1 182 ? -7.615 7.471 13.466 1.00 89.56 182 SER A O 1
ATOM 1489 N N . VAL A 1 183 ? -9.370 6.078 13.340 1.00 91.88 183 VAL A N 1
ATOM 1490 C CA . VAL A 1 183 ? -8.622 4.888 12.939 1.00 91.88 183 VAL A CA 1
ATOM 1491 C C . VAL A 1 183 ? -9.254 4.289 11.693 1.00 91.88 183 VAL A C 1
ATOM 1493 O O . VAL A 1 183 ? -10.465 4.371 11.511 1.00 91.88 183 VAL A O 1
ATOM 1496 N N . TRP A 1 184 ? -8.435 3.684 10.845 1.00 90.94 184 TRP A N 1
ATOM 1497 C CA . TRP A 1 184 ? -8.861 2.867 9.722 1.00 90.94 184 TRP A CA 1
ATOM 1498 C C . TRP A 1 184 ? -8.611 1.392 10.027 1.00 90.94 184 TRP A C 1
ATOM 1500 O O . TRP A 1 184 ? -7.573 1.050 10.599 1.00 90.94 184 TRP A O 1
ATOM 1510 N N . ILE A 1 185 ? -9.555 0.527 9.651 1.00 90.44 185 ILE A N 1
ATOM 1511 C CA . ILE A 1 185 ? -9.528 -0.902 9.975 1.00 90.44 185 ILE A CA 1
ATOM 1512 C C . ILE A 1 185 ? -9.613 -1.726 8.697 1.00 90.44 185 ILE A C 1
ATOM 1514 O O . ILE A 1 185 ? -10.523 -1.532 7.893 1.00 90.44 185 ILE A O 1
ATOM 1518 N N . TYR A 1 186 ? -8.689 -2.668 8.533 1.00 87.38 186 TYR A N 1
ATOM 1519 C CA . TYR A 1 186 ? -8.616 -3.532 7.358 1.00 87.38 186 TYR A CA 1
ATOM 1520 C C . TYR A 1 186 ? -8.044 -4.909 7.690 1.00 87.38 186 TYR A C 1
ATOM 1522 O O . TYR A 1 186 ? -7.526 -5.137 8.781 1.00 87.38 186 TYR A O 1
ATOM 1530 N N . ASP A 1 187 ? -8.185 -5.848 6.761 1.00 85.25 187 ASP A N 1
ATOM 1531 C CA . ASP A 1 187 ? -7.750 -7.234 6.942 1.00 85.25 187 ASP A CA 1
ATOM 1532 C C . ASP A 1 187 ? -6.214 -7.335 7.074 1.00 85.25 187 ASP A C 1
ATOM 1534 O O . ASP A 1 187 ? -5.452 -6.826 6.241 1.00 85.25 187 ASP A O 1
ATOM 1538 N N . ALA A 1 188 ? -5.750 -8.013 8.130 1.00 84.44 188 ALA A N 1
ATOM 1539 C CA . ALA A 1 188 ? -4.329 -8.181 8.421 1.00 84.44 188 ALA A CA 1
ATOM 1540 C C . ALA A 1 188 ? -3.559 -8.991 7.379 1.00 84.44 188 ALA A C 1
ATOM 1542 O O . ALA A 1 188 ? -2.356 -8.764 7.200 1.00 84.44 188 ALA A O 1
ATOM 1543 N N . ALA A 1 189 ? -4.243 -9.858 6.631 1.00 78.25 189 ALA A N 1
ATOM 1544 C CA . ALA A 1 189 ? -3.636 -10.575 5.526 1.00 78.25 189 ALA A CA 1
ATOM 1545 C C . ALA A 1 189 ? -3.143 -9.616 4.432 1.00 78.25 189 ALA A C 1
ATOM 1547 O O . ALA A 1 189 ? -2.169 -9.913 3.744 1.00 78.25 189 ALA A O 1
ATOM 1548 N N . VAL A 1 190 ? -3.765 -8.442 4.276 1.00 76.31 190 VAL A N 1
ATOM 1549 C CA . VAL A 1 190 ? -3.328 -7.449 3.284 1.00 76.31 190 VAL A CA 1
ATOM 1550 C C . VAL A 1 190 ? -2.050 -6.756 3.736 1.00 76.31 190 VAL A C 1
ATOM 1552 O O . VAL A 1 190 ? -1.094 -6.693 2.967 1.00 76.31 190 VAL A O 1
ATOM 1555 N N . TYR A 1 191 ? -2.004 -6.298 4.991 1.00 75.19 191 TYR A N 1
ATOM 1556 C CA . TYR A 1 191 ? -0.851 -5.584 5.549 1.00 75.19 191 TYR A CA 1
ATOM 1557 C C . TYR A 1 191 ? 0.433 -6.408 5.512 1.00 75.19 191 TYR A C 1
ATOM 1559 O O . TYR A 1 191 ? 1.484 -5.947 5.072 1.00 75.19 191 TYR A O 1
ATOM 1567 N N . ALA A 1 192 ? 0.345 -7.659 5.955 1.00 66.31 192 ALA A N 1
ATOM 1568 C CA . ALA A 1 192 ? 1.506 -8.531 6.048 1.00 66.31 192 ALA A CA 1
ATOM 1569 C C . ALA A 1 192 ? 2.166 -8.762 4.677 1.00 66.31 192 ALA A C 1
ATOM 1571 O O . ALA A 1 192 ? 3.373 -8.973 4.569 1.00 66.31 192 ALA A O 1
ATOM 1572 N N . ASN A 1 193 ? 1.355 -8.686 3.625 1.00 66.88 193 ASN A N 1
ATOM 1573 C CA . ASN A 1 193 ? 1.781 -8.912 2.262 1.00 66.88 193 ASN A CA 1
ATOM 1574 C C . ASN A 1 193 ? 2.320 -7.638 1.588 1.00 66.88 193 ASN A C 1
ATOM 1576 O O . ASN A 1 193 ? 3.007 -7.760 0.576 1.00 66.88 193 ASN A O 1
ATOM 1580 N N . THR A 1 194 ? 2.047 -6.434 2.105 1.00 66.31 194 THR A N 1
ATOM 1581 C CA . THR A 1 194 ? 2.577 -5.166 1.560 1.00 66.31 194 THR A CA 1
ATOM 1582 C C . THR A 1 194 ? 3.914 -4.737 2.176 1.00 66.31 194 THR A C 1
ATOM 1584 O O . THR A 1 194 ? 4.579 -3.870 1.615 1.00 66.31 194 THR A O 1
ATOM 1587 N N . GLN A 1 195 ? 4.356 -5.377 3.266 1.00 67.06 195 GLN A N 1
ATOM 1588 C CA . GLN A 1 195 ? 5.605 -5.075 3.994 1.00 67.06 195 GLN A CA 1
ATOM 1589 C C . GLN A 1 195 ? 6.773 -6.025 3.668 1.00 67.06 195 GLN A C 1
ATOM 1591 O O . GLN A 1 195 ? 7.685 -6.217 4.467 1.00 67.06 195 GLN A O 1
ATOM 1596 N N . SER A 1 196 ? 6.742 -6.684 2.511 1.00 71.19 196 SER A N 1
ATOM 1597 C CA . SER A 1 196 ? 7.751 -7.680 2.147 1.00 71.19 196 SER A CA 1
ATOM 1598 C C . SER A 1 196 ? 9.021 -7.058 1.552 1.00 71.19 196 SER A C 1
ATOM 1600 O O . SER A 1 196 ? 8.921 -6.190 0.691 1.00 71.19 196 SER A O 1
ATOM 1602 N N . ASP A 1 197 ? 10.202 -7.611 1.867 1.00 74.69 197 ASP A N 1
ATOM 1603 C CA . ASP A 1 197 ? 11.505 -7.254 1.254 1.00 74.69 197 ASP A CA 1
ATOM 1604 C C . ASP A 1 197 ? 11.550 -7.418 -0.279 1.00 74.69 197 ASP A C 1
ATOM 1606 O O . ASP A 1 197 ? 12.497 -7.013 -0.957 1.00 74.69 197 ASP A O 1
ATOM 1610 N N . PHE A 1 198 ? 10.533 -8.059 -0.853 1.00 82.56 198 PHE A N 1
ATOM 1611 C CA . PHE A 1 198 ? 10.368 -8.206 -2.293 1.00 82.56 198 PHE A CA 1
ATOM 1612 C C . PHE A 1 198 ? 9.591 -7.041 -2.931 1.00 82.56 198 PHE A C 1
ATOM 1614 O O . PHE A 1 198 ? 9.359 -7.087 -4.139 1.00 82.56 198 PHE A O 1
ATOM 1621 N N . ILE A 1 199 ? 9.193 -6.023 -2.161 1.00 86.12 199 ILE A N 1
ATOM 1622 C CA . ILE A 1 199 ? 8.409 -4.868 -2.610 1.00 86.12 199 ILE A CA 1
ATOM 1623 C C . ILE A 1 199 ? 9.269 -3.602 -2.558 1.00 86.12 199 ILE A C 1
ATOM 1625 O O . ILE A 1 199 ? 9.801 -3.238 -1.517 1.00 86.12 199 ILE A O 1
ATOM 1629 N N . TYR A 1 200 ? 9.353 -2.913 -3.692 1.00 89.94 200 TYR A N 1
ATOM 1630 C CA . TYR A 1 200 ? 10.111 -1.678 -3.882 1.00 89.94 200 TYR A CA 1
ATOM 1631 C C . TYR A 1 200 ? 9.134 -0.541 -4.198 1.00 89.94 200 TYR A C 1
ATOM 1633 O O . TYR A 1 200 ? 8.416 -0.611 -5.202 1.00 89.94 200 TYR A O 1
ATOM 1641 N N . ARG A 1 201 ? 9.085 0.475 -3.327 1.00 88.50 201 ARG A N 1
ATOM 1642 C CA . ARG A 1 201 ? 8.110 1.588 -3.349 1.00 88.50 201 ARG A CA 1
ATOM 1643 C C . ARG A 1 201 ? 8.739 2.956 -3.601 1.00 88.50 201 ARG A C 1
ATOM 1645 O O . ARG A 1 201 ? 8.048 3.968 -3.619 1.00 88.50 201 ARG A O 1
ATOM 1652 N N . GLU A 1 202 ? 10.044 3.003 -3.839 1.00 90.50 202 GLU A N 1
ATOM 1653 C CA . GLU A 1 202 ? 10.852 4.226 -3.912 1.00 90.50 202 GLU A CA 1
ATOM 1654 C C . GLU A 1 202 ? 10.448 5.164 -5.061 1.00 90.50 202 GLU A C 1
ATOM 1656 O O . GLU A 1 202 ? 10.836 6.332 -5.073 1.00 90.50 202 GLU A O 1
ATOM 1661 N N . LEU A 1 203 ? 9.668 4.673 -6.029 1.00 92.88 203 LEU A N 1
ATOM 1662 C CA . LEU A 1 203 ? 9.142 5.477 -7.131 1.00 92.88 203 LEU A CA 1
ATOM 1663 C C . LEU A 1 203 ? 7.750 6.056 -6.853 1.00 92.88 203 LEU A C 1
ATOM 1665 O O . LEU A 1 203 ? 7.379 7.012 -7.531 1.00 92.88 203 LEU A O 1
ATOM 1669 N N . GLU A 1 204 ? 6.985 5.512 -5.897 1.00 87.19 204 GLU A N 1
ATOM 1670 C CA . GLU A 1 204 ? 5.561 5.833 -5.701 1.00 87.19 204 GLU A CA 1
ATOM 1671 C C . GLU A 1 204 ? 5.327 7.325 -5.491 1.00 87.19 204 GLU A C 1
ATOM 1673 O O . GLU A 1 204 ? 4.543 7.928 -6.218 1.00 87.19 204 GLU A O 1
ATOM 1678 N N . GLU A 1 205 ? 6.035 7.941 -4.544 1.00 83.75 205 GLU A N 1
ATOM 1679 C CA . GLU A 1 205 ? 5.836 9.353 -4.215 1.00 83.75 205 GLU A CA 1
ATOM 1680 C C . GLU A 1 205 ? 6.051 10.250 -5.443 1.00 83.75 205 GLU A C 1
ATOM 1682 O O . GLU A 1 205 ? 5.163 11.006 -5.840 1.00 83.75 205 GLU A O 1
ATOM 1687 N N . THR A 1 206 ? 7.206 10.110 -6.101 1.00 90.31 206 THR A N 1
ATOM 1688 C CA . THR A 1 206 ? 7.547 10.902 -7.294 1.00 90.31 206 THR A CA 1
ATOM 1689 C C . THR A 1 206 ? 6.613 10.624 -8.472 1.00 90.31 206 THR A C 1
ATOM 1691 O O . THR A 1 206 ? 6.324 11.529 -9.254 1.00 90.31 206 THR A O 1
ATOM 1694 N N . PHE A 1 207 ? 6.105 9.394 -8.580 1.00 88.81 207 PHE A N 1
ATOM 1695 C CA . PHE A 1 207 ? 5.127 8.993 -9.582 1.00 88.81 207 PHE A CA 1
ATOM 1696 C C . PHE A 1 207 ? 3.780 9.689 -9.356 1.00 88.81 207 PHE A C 1
ATOM 1698 O O . PHE A 1 207 ? 3.233 10.274 -10.291 1.00 88.81 207 PHE A O 1
ATOM 1705 N N . TYR A 1 208 ? 3.257 9.673 -8.126 1.00 83.00 208 TYR A N 1
ATOM 1706 C CA . TYR A 1 208 ? 1.969 10.288 -7.793 1.00 83.00 208 TYR A CA 1
ATOM 1707 C C . TYR A 1 208 ? 2.020 11.817 -7.843 1.00 83.00 208 TYR A C 1
ATOM 1709 O O . TYR A 1 208 ? 1.075 12.449 -8.310 1.00 83.00 208 TYR A O 1
ATOM 1717 N N . GLN A 1 209 ? 3.149 12.413 -7.455 1.00 86.75 209 GLN A N 1
ATOM 1718 C CA . GLN A 1 209 ? 3.399 13.849 -7.607 1.00 86.75 209 GLN A CA 1
ATOM 1719 C C . GLN A 1 209 ? 3.667 14.265 -9.063 1.00 86.75 209 GLN A C 1
ATOM 1721 O O . GLN A 1 209 ? 3.804 15.454 -9.341 1.00 86.75 209 GLN A O 1
ATOM 1726 N N . GLN A 1 210 ? 3.770 13.306 -9.993 1.00 90.25 210 GLN A N 1
ATOM 1727 C CA . GLN A 1 210 ? 4.145 13.533 -11.394 1.00 90.25 210 GLN A CA 1
ATOM 1728 C C . GLN A 1 210 ? 5.485 14.278 -11.544 1.00 90.25 210 GLN A C 1
ATOM 1730 O O . GLN A 1 210 ? 5.737 14.958 -12.541 1.00 90.25 210 GLN A O 1
ATOM 1735 N N . ASN A 1 211 ? 6.372 14.140 -10.555 1.00 94.38 211 ASN A N 1
ATOM 1736 C CA . ASN A 1 211 ? 7.702 14.730 -10.571 1.00 94.38 211 ASN A CA 1
ATOM 1737 C C . ASN A 1 211 ? 8.652 13.809 -11.346 1.00 94.38 211 ASN A C 1
ATOM 1739 O O . ASN A 1 211 ? 9.411 13.027 -10.773 1.00 94.38 211 ASN A O 1
ATOM 1743 N N . TRP A 1 212 ? 8.579 13.881 -12.675 1.00 94.56 212 TRP A N 1
ATOM 1744 C CA . TRP A 1 212 ? 9.270 12.950 -13.570 1.00 94.56 212 TRP A CA 1
ATOM 1745 C C . TRP A 1 212 ? 10.798 13.046 -13.527 1.00 94.56 212 TRP A C 1
ATOM 1747 O O . TRP A 1 212 ? 11.483 12.060 -13.796 1.00 94.56 212 TRP A O 1
ATOM 1757 N N . GLU A 1 213 ? 11.343 14.205 -13.160 1.00 94.94 213 GLU A N 1
ATOM 1758 C CA . GLU A 1 213 ? 12.782 14.368 -12.960 1.00 94.94 213 GLU A CA 1
ATOM 1759 C C . GLU A 1 213 ? 13.253 13.613 -11.712 1.00 94.94 213 GLU A C 1
ATOM 1761 O O . GLU A 1 213 ? 14.178 12.797 -11.795 1.00 94.94 213 GLU A O 1
ATOM 1766 N N . ALA A 1 214 ? 12.577 13.819 -10.576 1.00 94.31 214 ALA A N 1
ATOM 1767 C CA . ALA A 1 214 ? 12.862 13.081 -9.350 1.00 94.31 214 ALA A CA 1
ATOM 1768 C C . ALA A 1 214 ? 12.604 11.578 -9.532 1.00 94.31 214 ALA A C 1
ATOM 1770 O O . ALA A 1 214 ? 13.402 10.755 -9.084 1.00 94.31 214 ALA A O 1
ATOM 1771 N N . TRP A 1 215 ? 11.546 11.218 -10.261 1.00 96.25 215 TRP A N 1
ATOM 1772 C CA . TRP A 1 215 ? 11.232 9.836 -10.613 1.00 96.25 215 TRP A CA 1
ATOM 1773 C C . TRP A 1 215 ? 12.360 9.173 -11.412 1.00 96.25 215 TRP A C 1
ATOM 1775 O O . TRP A 1 215 ? 12.791 8.076 -11.064 1.00 96.25 215 TRP A O 1
ATOM 1785 N N . LEU A 1 216 ? 12.912 9.845 -12.433 1.00 96.69 216 LEU A N 1
ATOM 1786 C CA . LEU A 1 216 ? 14.056 9.334 -13.202 1.00 96.69 216 LEU A CA 1
ATOM 1787 C C . LEU A 1 216 ? 15.296 9.133 -12.327 1.00 96.69 216 LEU A C 1
ATOM 1789 O O . LEU A 1 216 ? 16.027 8.156 -12.500 1.00 96.69 216 LEU A O 1
ATOM 1793 N N . HIS A 1 217 ? 15.542 10.055 -11.397 1.00 96.38 217 HIS A N 1
ATOM 1794 C CA . HIS A 1 217 ? 16.646 9.935 -10.455 1.00 96.38 217 HIS A CA 1
ATOM 1795 C C . HIS A 1 217 ? 16.465 8.719 -9.534 1.00 96.38 217 HIS A C 1
ATOM 1797 O O . HIS A 1 217 ? 17.392 7.922 -9.390 1.00 96.38 217 HIS A O 1
ATOM 1803 N N . GLN A 1 218 ? 15.272 8.501 -8.973 1.00 96.44 218 GLN A N 1
ATOM 1804 C CA . GLN A 1 218 ? 15.012 7.312 -8.153 1.00 96.44 218 GLN A CA 1
ATOM 1805 C C . GLN A 1 218 ? 15.085 6.023 -8.980 1.00 96.44 218 GLN A C 1
ATOM 1807 O O . GLN A 1 218 ? 15.694 5.048 -8.544 1.00 96.44 218 GLN A O 1
ATOM 1812 N N . LEU A 1 219 ? 14.575 6.031 -10.215 1.00 96.88 219 LEU A N 1
ATOM 1813 C CA . LEU A 1 219 ? 14.667 4.885 -11.116 1.00 96.88 219 LEU A CA 1
ATOM 1814 C C . LEU A 1 219 ? 16.122 4.496 -11.400 1.00 96.88 219 LEU A C 1
ATOM 1816 O O . LEU A 1 219 ? 16.438 3.310 -11.375 1.00 96.88 219 LEU A O 1
ATOM 1820 N N . SER A 1 220 ? 17.022 5.464 -11.610 1.00 96.12 220 SER A N 1
ATOM 1821 C CA . SER A 1 220 ? 18.447 5.156 -11.818 1.00 96.12 220 SER A CA 1
ATOM 1822 C C . SER A 1 220 ? 19.095 4.453 -10.623 1.00 96.12 220 SER A C 1
ATOM 1824 O O . SER A 1 220 ? 19.993 3.636 -10.808 1.00 96.12 220 SER A O 1
ATOM 1826 N N . ARG A 1 221 ? 18.611 4.701 -9.399 1.00 95.44 221 ARG A N 1
ATOM 1827 C CA . ARG A 1 221 ? 19.102 4.019 -8.191 1.00 95.44 221 ARG A CA 1
ATOM 1828 C C . ARG A 1 221 ? 18.610 2.576 -8.112 1.00 95.44 221 ARG A C 1
ATOM 1830 O O . ARG A 1 221 ? 19.313 1.725 -7.577 1.00 95.44 221 ARG A O 1
ATOM 1837 N N . LEU A 1 222 ? 17.429 2.304 -8.664 1.00 94.69 222 LEU A N 1
ATOM 1838 C CA . LEU A 1 222 ? 16.848 0.965 -8.753 1.00 94.69 222 LEU A CA 1
ATOM 1839 C C . LEU A 1 222 ? 17.310 0.182 -9.992 1.00 94.69 222 LEU A C 1
ATOM 1841 O O . LEU A 1 222 ? 17.008 -1.006 -10.086 1.00 94.69 222 LEU A O 1
ATOM 1845 N N . ASP A 1 223 ? 18.026 0.804 -10.936 1.00 96.31 223 ASP A N 1
ATOM 1846 C CA . ASP A 1 223 ? 18.337 0.210 -12.247 1.00 96.31 223 ASP A CA 1
ATOM 1847 C C . ASP A 1 223 ? 19.041 -1.151 -12.132 1.00 96.31 223 ASP A C 1
ATOM 1849 O O . ASP A 1 223 ? 18.757 -2.094 -12.872 1.00 96.31 223 ASP A O 1
ATOM 1853 N N . GLU A 1 224 ? 19.905 -1.291 -11.130 1.00 94.62 224 GLU A N 1
ATOM 1854 C CA . GLU A 1 224 ? 20.656 -2.518 -10.876 1.00 94.62 224 GLU A CA 1
ATOM 1855 C C . GLU A 1 224 ? 19.747 -3.728 -10.593 1.00 94.62 224 GLU A C 1
ATOM 1857 O O . GLU A 1 224 ? 20.077 -4.854 -10.972 1.00 94.62 224 GLU A O 1
ATOM 1862 N N . LEU A 1 225 ? 18.552 -3.508 -10.027 1.00 92.25 225 LEU A N 1
ATOM 1863 C CA . LEU A 1 225 ? 17.566 -4.568 -9.789 1.00 92.25 225 LEU A CA 1
ATOM 1864 C C . LEU A 1 225 ? 17.127 -5.261 -11.083 1.00 92.25 225 LEU A C 1
ATOM 1866 O O . LEU A 1 225 ? 16.713 -6.419 -11.044 1.00 92.25 225 LEU A O 1
ATOM 1870 N N . PHE A 1 226 ? 17.216 -4.575 -12.224 1.00 93.81 226 PHE A N 1
ATOM 1871 C CA . PHE A 1 226 ? 16.763 -5.076 -13.518 1.00 93.81 226 PHE A CA 1
ATOM 1872 C C . PHE A 1 226 ? 17.834 -5.851 -14.286 1.00 93.81 226 PHE A C 1
ATOM 1874 O O . PHE A 1 226 ? 17.500 -6.505 -15.278 1.00 93.81 226 PHE A O 1
ATOM 1881 N N . ARG A 1 227 ? 19.105 -5.805 -13.858 1.00 92.12 227 ARG A N 1
ATOM 1882 C CA . ARG A 1 227 ? 20.230 -6.391 -14.604 1.00 92.12 227 ARG A CA 1
ATOM 1883 C C . ARG A 1 227 ? 20.056 -7.893 -14.834 1.00 92.12 227 ARG A C 1
ATOM 1885 O O . ARG A 1 227 ? 20.205 -8.364 -15.961 1.00 92.12 227 ARG A O 1
ATOM 1892 N N . GLU A 1 228 ? 19.712 -8.625 -13.778 1.00 85.62 228 GLU A N 1
ATOM 1893 C CA . GLU A 1 228 ? 19.632 -10.095 -13.786 1.00 85.62 228 GLU A CA 1
ATOM 1894 C C . GLU A 1 228 ? 18.258 -10.624 -13.365 1.00 85.62 228 GLU A C 1
ATOM 1896 O O . GLU A 1 228 ? 18.073 -11.824 -13.153 1.00 85.62 228 GLU A O 1
ATOM 1901 N N . ALA A 1 229 ? 17.263 -9.744 -13.249 1.00 89.00 229 ALA A N 1
ATOM 1902 C CA . ALA A 1 229 ? 15.930 -10.165 -12.864 1.00 89.00 229 ALA A CA 1
ATOM 1903 C C . ALA A 1 229 ? 15.348 -11.144 -13.894 1.00 89.00 229 ALA A C 1
ATOM 1905 O O . ALA A 1 229 ? 15.205 -10.839 -15.077 1.00 89.00 229 ALA A O 1
ATOM 1906 N N . SER A 1 230 ? 14.954 -12.329 -13.436 1.00 88.00 230 SER A N 1
ATOM 1907 C CA . SER A 1 230 ? 14.282 -13.315 -14.283 1.00 88.00 230 SER A CA 1
ATOM 1908 C C . SER A 1 230 ? 12.804 -12.983 -14.468 1.00 88.00 230 SER A C 1
ATOM 1910 O O . SER A 1 230 ? 12.264 -13.188 -15.548 1.00 88.00 230 SER A O 1
ATOM 1912 N N . SER A 1 231 ? 12.143 -12.428 -13.450 1.00 90.94 231 SER A N 1
ATOM 1913 C CA . SER A 1 231 ? 10.768 -11.938 -13.556 1.00 90.94 231 SER A CA 1
ATOM 1914 C C . SER A 1 231 ? 10.439 -10.903 -12.487 1.00 90.94 231 SER A C 1
ATOM 1916 O O . SER A 1 231 ? 10.853 -11.074 -11.339 1.00 90.94 231 SER A O 1
ATOM 1918 N N . LEU A 1 232 ? 9.669 -9.878 -12.852 1.00 93.31 232 LEU A N 1
ATOM 1919 C CA . LEU A 1 232 ? 9.259 -8.777 -11.976 1.00 93.31 232 LEU A CA 1
ATOM 1920 C C . LEU A 1 232 ? 7.790 -8.427 -12.199 1.00 93.31 232 LEU A C 1
ATOM 1922 O O . LEU A 1 232 ? 7.303 -8.495 -13.328 1.00 93.31 232 LEU A O 1
ATOM 1926 N N . TYR A 1 233 ? 7.111 -7.990 -11.145 1.00 92.12 233 TYR A N 1
ATOM 1927 C CA . TYR A 1 233 ? 5.873 -7.234 -11.283 1.00 92.12 233 TYR A CA 1
ATOM 1928 C C . TYR A 1 233 ? 6.187 -5.750 -11.348 1.00 92.12 233 TYR A C 1
ATOM 1930 O O . TYR A 1 233 ? 6.812 -5.207 -10.440 1.00 92.12 233 TYR A O 1
ATOM 1938 N N . LEU A 1 234 ? 5.732 -5.107 -12.416 1.00 93.12 234 LEU A N 1
ATOM 1939 C CA . LEU A 1 234 ? 5.806 -3.663 -12.585 1.00 93.12 234 LEU A CA 1
ATOM 1940 C C . LEU A 1 234 ? 4.389 -3.102 -12.503 1.00 93.12 234 LEU A C 1
ATOM 1942 O O . LEU A 1 234 ? 3.505 -3.536 -13.253 1.00 93.12 234 LEU A O 1
ATOM 1946 N N . CYS A 1 235 ? 4.169 -2.176 -11.573 1.00 90.06 235 CYS A N 1
ATOM 1947 C CA . CYS A 1 235 ? 2.850 -1.609 -11.310 1.00 90.06 235 CYS A CA 1
ATOM 1948 C C . CYS A 1 235 ? 2.787 -0.144 -11.755 1.00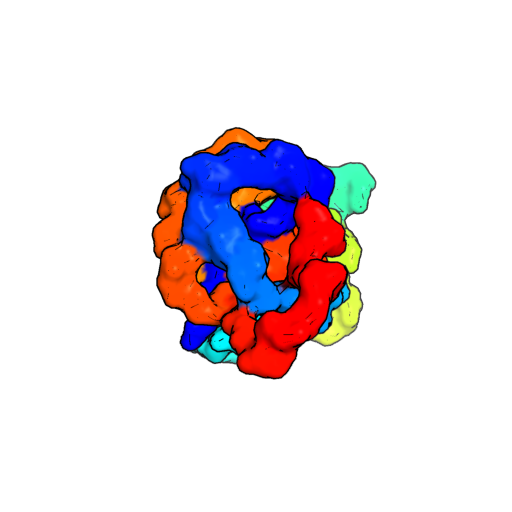 90.06 235 CYS A C 1
ATOM 1950 O O . CYS A 1 235 ? 3.687 0.646 -11.459 1.00 90.06 235 CYS A O 1
ATOM 1952 N N . ALA A 1 236 ? 1.700 0.210 -12.439 1.00 85.12 236 ALA A N 1
ATOM 1953 C CA . ALA A 1 236 ? 1.228 1.593 -12.509 1.00 85.12 236 ALA A CA 1
ATOM 1954 C C . ALA A 1 236 ? 0.174 1.822 -11.408 1.00 85.12 236 ALA A C 1
ATOM 1956 O O . ALA A 1 236 ? -0.026 0.949 -10.565 1.00 85.12 236 ALA A O 1
ATOM 1957 N N . SER A 1 237 ? -0.529 2.956 -11.438 1.00 77.50 237 SER A N 1
ATOM 1958 C CA . SER A 1 237 ? -1.634 3.246 -10.512 1.00 77.50 237 SER A CA 1
ATOM 1959 C C . SER A 1 237 ? -2.869 2.358 -10.715 1.00 77.50 237 SER A C 1
ATOM 1961 O O . SER A 1 237 ? -3.590 2.094 -9.763 1.00 77.50 237 SER A O 1
ATOM 1963 N N . ASP A 1 238 ? -3.116 1.876 -11.935 1.00 78.69 238 ASP A N 1
ATOM 1964 C CA . ASP A 1 238 ? -4.364 1.201 -12.333 1.00 78.69 238 ASP A CA 1
ATOM 1965 C C . ASP A 1 238 ? -4.150 -0.197 -12.942 1.00 78.69 238 ASP A C 1
ATOM 1967 O O . ASP A 1 238 ? -5.089 -0.840 -13.416 1.00 78.69 238 ASP A O 1
ATOM 1971 N N . ARG A 1 239 ? -2.902 -0.670 -13.009 1.00 84.56 239 ARG A N 1
ATOM 1972 C CA . ARG A 1 239 ? -2.554 -1.907 -13.719 1.00 84.56 239 ARG A CA 1
ATOM 1973 C C . ARG A 1 239 ? -1.293 -2.552 -13.165 1.00 84.56 239 ARG A C 1
ATOM 1975 O O . ARG A 1 239 ? -0.337 -1.874 -12.792 1.00 84.56 239 ARG A O 1
ATOM 1982 N N . VAL A 1 240 ? -1.272 -3.879 -13.231 1.00 88.69 240 VAL A N 1
ATOM 1983 C CA . VAL A 1 240 ? -0.114 -4.717 -12.911 1.00 88.69 240 VAL A CA 1
ATOM 1984 C C . VAL A 1 240 ? 0.313 -5.469 -14.166 1.00 88.69 240 VAL A C 1
ATOM 1986 O O . VAL A 1 240 ? -0.524 -6.045 -14.868 1.00 88.69 240 VAL A O 1
ATOM 1989 N N . TYR A 1 241 ? 1.618 -5.500 -14.427 1.00 90.31 241 TYR A N 1
ATOM 1990 C CA . TYR A 1 241 ? 2.209 -6.362 -15.444 1.00 90.31 241 TYR A CA 1
ATOM 1991 C C . TYR A 1 241 ? 3.239 -7.291 -14.831 1.00 90.31 241 TYR A C 1
ATOM 1993 O O . TYR A 1 241 ? 4.155 -6.848 -14.140 1.00 90.31 241 TYR A O 1
ATOM 2001 N N . LEU A 1 242 ? 3.134 -8.572 -15.165 1.00 91.62 242 LEU A N 1
ATOM 2002 C CA . LEU A 1 242 ? 4.213 -9.524 -14.971 1.00 91.62 242 LEU A CA 1
ATOM 2003 C C . LEU A 1 242 ? 5.162 -9.451 -16.167 1.00 91.62 242 LEU A C 1
ATOM 2005 O O . LEU A 1 242 ? 4.769 -9.735 -17.297 1.00 91.62 242 LEU A O 1
ATOM 2009 N N . PHE A 1 243 ? 6.418 -9.112 -15.910 1.00 91.75 243 PHE A N 1
ATOM 2010 C CA . PHE A 1 243 ? 7.498 -9.206 -16.877 1.00 91.75 243 PHE A CA 1
ATOM 2011 C C . PHE A 1 243 ? 8.235 -10.526 -16.684 1.00 91.75 243 PHE A C 1
ATOM 2013 O O . PHE A 1 243 ? 8.756 -10.799 -15.607 1.00 91.75 243 PHE A O 1
ATOM 2020 N N . GLU A 1 244 ? 8.277 -11.353 -17.724 1.00 90.62 244 GLU A N 1
ATOM 2021 C CA . GLU A 1 244 ? 8.888 -12.686 -17.679 1.00 90.62 244 GLU A CA 1
ATOM 2022 C C . GLU A 1 244 ? 9.646 -13.027 -18.976 1.00 90.62 244 GLU A C 1
ATOM 2024 O O . GLU A 1 244 ? 9.454 -12.360 -20.005 1.00 90.62 244 GLU A O 1
ATOM 2029 N N . PRO A 1 245 ? 10.546 -14.031 -18.961 1.00 88.06 245 PRO A N 1
ATOM 2030 C CA . PRO A 1 245 ? 11.347 -14.376 -20.123 1.00 88.06 245 PRO A CA 1
ATOM 2031 C C . PRO A 1 245 ? 10.464 -14.948 -21.233 1.00 88.06 245 PRO A C 1
ATOM 2033 O O . PRO A 1 245 ? 9.509 -15.682 -20.991 1.00 88.06 245 PRO A O 1
ATOM 2036 N N . ARG A 1 246 ? 10.812 -14.652 -22.485 1.00 81.50 246 ARG A N 1
ATOM 2037 C CA . ARG A 1 246 ? 10.102 -15.207 -23.645 1.00 81.50 246 ARG A CA 1
ATOM 2038 C C . ARG A 1 246 ? 10.457 -16.672 -23.842 1.00 81.50 246 ARG A C 1
ATOM 2040 O O . ARG A 1 246 ? 11.641 -17.025 -23.837 1.00 81.50 246 ARG A O 1
ATOM 2047 N N . THR A 1 247 ? 9.453 -17.495 -24.130 1.00 80.44 247 THR A N 1
ATOM 2048 C CA . THR A 1 247 ? 9.690 -18.878 -24.555 1.00 80.44 247 THR A CA 1
ATOM 2049 C C . THR A 1 247 ? 10.320 -18.916 -25.950 1.00 80.44 247 THR A C 1
ATOM 2051 O O . THR A 1 247 ? 10.245 -17.952 -26.715 1.00 80.44 247 THR A O 1
ATOM 2054 N N . PHE A 1 248 ? 10.962 -20.034 -26.296 1.00 74.19 248 PHE A N 1
ATOM 2055 C CA . PHE A 1 248 ? 11.670 -20.201 -27.571 1.00 74.19 248 PHE A CA 1
ATOM 2056 C C . PHE A 1 248 ? 10.779 -19.909 -28.792 1.00 74.19 248 PHE A C 1
ATOM 2058 O O . PHE A 1 248 ? 11.166 -19.144 -29.670 1.00 74.19 248 PHE A O 1
ATOM 2065 N N . ILE A 1 249 ? 9.543 -20.412 -28.789 1.00 72.94 249 ILE A N 1
ATOM 2066 C CA . ILE A 1 249 ? 8.559 -20.202 -29.864 1.00 72.94 249 ILE A CA 1
ATOM 2067 C C . ILE A 1 249 ? 8.182 -18.717 -29.994 1.00 72.94 249 ILE A C 1
ATOM 2069 O O . ILE A 1 249 ? 8.066 -18.186 -31.094 1.00 72.94 249 ILE A O 1
ATOM 2073 N N . GLN A 1 250 ? 8.060 -18.005 -28.872 1.00 70.50 250 GLN A N 1
ATOM 2074 C CA . GLN A 1 250 ? 7.718 -16.580 -28.866 1.00 70.50 250 GLN A CA 1
ATOM 2075 C C . GLN A 1 250 ? 8.850 -15.687 -29.391 1.00 70.50 250 GLN A C 1
ATOM 2077 O O . GLN A 1 250 ? 8.587 -14.570 -29.831 1.00 70.50 250 GLN A O 1
ATOM 2082 N N . LYS A 1 251 ? 10.107 -16.153 -29.360 1.00 69.50 251 LYS A N 1
ATOM 2083 C CA . LYS A 1 251 ? 11.244 -15.433 -29.958 1.00 69.50 251 LYS A CA 1
ATOM 2084 C C . LYS A 1 251 ? 11.216 -15.463 -31.492 1.00 69.50 251 LYS A C 1
ATOM 2086 O O . LYS A 1 251 ? 11.826 -14.593 -32.10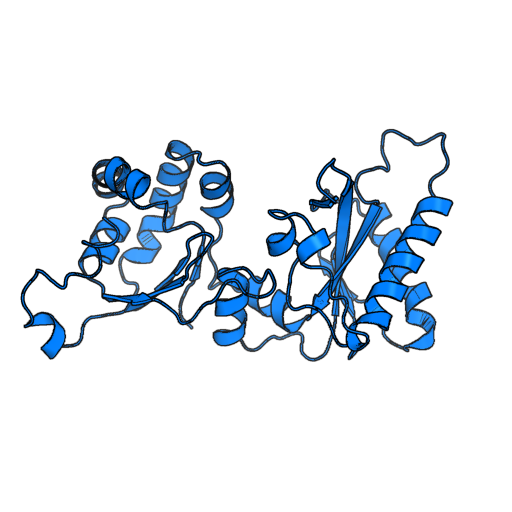4 1.00 69.50 251 LYS A O 1
ATOM 2091 N N . LEU A 1 252 ? 10.507 -16.426 -32.087 1.00 69.25 252 LEU A N 1
ATOM 2092 C CA . LEU A 1 252 ? 10.426 -16.640 -33.537 1.00 69.25 252 LEU A CA 1
ATOM 2093 C C . LEU A 1 252 ? 9.272 -15.870 -34.208 1.00 69.25 252 LEU A C 1
ATOM 2095 O O . LEU A 1 252 ? 9.233 -15.781 -35.433 1.00 69.25 252 LEU A O 1
ATOM 2099 N N . LEU A 1 253 ? 8.341 -15.296 -33.435 1.00 63.84 253 LEU A N 1
ATOM 2100 C CA . LEU A 1 253 ? 7.212 -14.525 -33.967 1.00 63.84 253 LEU A CA 1
ATOM 2101 C C . LEU A 1 253 ? 7.624 -13.092 -34.381 1.00 63.84 253 LEU A C 1
ATOM 2103 O O . LEU A 1 253 ? 8.423 -12.451 -33.688 1.00 63.84 253 LEU A O 1
ATOM 2107 N N . PRO A 1 254 ? 7.072 -12.553 -35.489 1.00 51.00 254 PRO A N 1
ATOM 2108 C CA . PRO A 1 254 ? 7.466 -11.257 -36.032 1.00 51.00 254 PRO A CA 1
ATOM 2109 C C . PRO A 1 254 ? 7.132 -10.068 -35.115 1.00 51.00 254 PRO A C 1
ATOM 2111 O O . PRO A 1 254 ? 6.098 -9.971 -34.462 1.00 51.00 254 PRO A O 1
ATOM 2114 N N . GLN A 1 255 ? 8.039 -9.096 -35.151 1.00 54.75 255 GLN A N 1
ATOM 2115 C CA . GLN A 1 255 ? 8.224 -7.939 -34.269 1.00 54.75 255 GLN A CA 1
ATOM 2116 C C . GLN A 1 255 ? 7.027 -6.976 -34.069 1.00 54.75 255 GLN A C 1
ATOM 2118 O O . GLN A 1 255 ? 7.078 -6.152 -33.156 1.00 54.75 255 GLN A O 1
ATOM 2123 N N . LYS A 1 256 ? 5.935 -7.079 -34.839 1.00 45.25 256 LYS A N 1
ATOM 2124 C CA . LYS A 1 256 ? 4.728 -6.241 -34.655 1.00 45.25 256 LYS A CA 1
ATOM 2125 C C . LYS A 1 256 ? 3.925 -6.589 -33.392 1.00 45.25 256 LYS A C 1
ATOM 2127 O O . LYS A 1 256 ? 3.204 -5.735 -32.892 1.00 45.25 256 LYS A O 1
ATOM 2132 N N . SER A 1 257 ? 4.124 -7.778 -32.822 1.00 42.94 257 SER A N 1
ATOM 2133 C CA . SER A 1 257 ? 3.553 -8.201 -31.534 1.00 42.94 257 SER A CA 1
ATOM 2134 C C . SER A 1 257 ? 4.479 -7.927 -30.335 1.00 42.94 257 SER A C 1
ATOM 2136 O O . SER A 1 257 ? 4.406 -8.616 -29.315 1.00 42.94 257 SER A O 1
ATOM 2138 N N . ARG A 1 258 ? 5.423 -6.977 -30.447 1.00 52.75 258 ARG A N 1
ATOM 2139 C CA . ARG A 1 258 ? 6.352 -6.653 -29.352 1.00 52.75 258 ARG A CA 1
ATOM 2140 C C . ARG A 1 258 ? 5.629 -5.923 -28.222 1.00 52.75 258 ARG A C 1
ATOM 2142 O O . ARG A 1 258 ? 5.013 -4.888 -28.436 1.00 52.75 258 ARG A O 1
ATOM 2149 N N . ASN A 1 259 ? 5.802 -6.455 -27.014 1.00 53.03 259 ASN A N 1
ATOM 2150 C CA . ASN A 1 259 ? 5.111 -6.156 -25.751 1.00 53.03 259 ASN A CA 1
ATOM 2151 C C . ASN A 1 259 ? 5.104 -4.699 -25.250 1.00 53.03 259 ASN A C 1
ATOM 2153 O O . ASN A 1 259 ? 4.657 -4.470 -24.134 1.00 53.03 259 ASN A O 1
ATOM 2157 N N . LEU A 1 260 ? 5.587 -3.730 -26.026 1.00 54.72 260 LEU A N 1
ATOM 2158 C CA . LEU A 1 260 ? 5.593 -2.320 -25.650 1.00 54.72 260 LEU A CA 1
ATOM 2159 C C . LEU A 1 260 ? 5.143 -1.382 -26.769 1.00 54.72 260 LEU A C 1
ATOM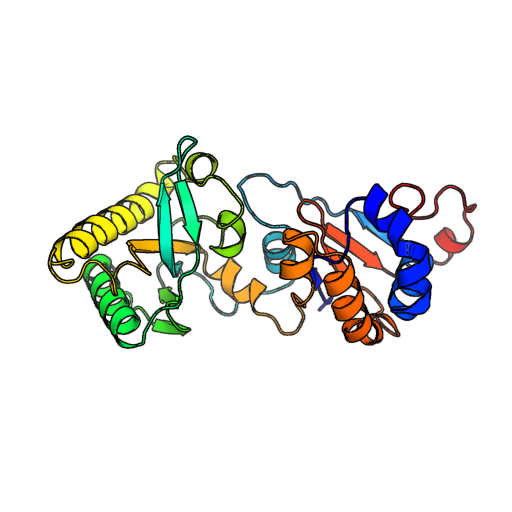 2161 O O . LEU A 1 260 ? 5.032 -0.211 -26.489 1.00 54.72 260 LEU A O 1
ATOM 2165 N N . SER A 1 261 ? 4.814 -1.808 -27.994 1.00 53.19 261 SER A N 1
ATOM 2166 C CA . SER A 1 261 ? 4.250 -0.861 -28.989 1.00 53.19 261 SER A CA 1
ATOM 2167 C C . SER A 1 261 ? 2.899 -0.272 -28.552 1.00 53.19 261 SER A C 1
ATOM 2169 O O . SER A 1 261 ? 2.501 0.820 -28.958 1.00 53.19 261 SER A O 1
ATOM 2171 N N . TRP A 1 262 ? 2.181 -0.986 -27.685 1.00 54.97 262 TRP A N 1
ATOM 2172 C CA . TRP A 1 262 ? 0.971 -0.485 -27.050 1.00 54.97 262 TRP A CA 1
ATOM 2173 C C . TRP A 1 262 ? 1.261 0.452 -25.864 1.00 54.97 262 TRP A C 1
ATOM 2175 O O . TRP A 1 262 ? 0.368 1.224 -25.531 1.00 54.97 262 TRP A O 1
ATOM 2185 N N . TYR A 1 263 ? 2.476 0.480 -25.293 1.00 59.88 263 TYR A N 1
ATOM 2186 C CA . TYR A 1 263 ? 2.819 1.249 -24.079 1.00 59.88 263 TYR A CA 1
ATOM 2187 C C . TYR A 1 263 ? 3.903 2.329 -24.247 1.00 59.88 263 TYR A C 1
ATOM 2189 O O . TYR A 1 263 ? 3.776 3.403 -23.675 1.00 59.88 263 TYR A O 1
ATOM 2197 N N . LEU A 1 264 ? 4.954 2.033 -25.009 1.00 55.75 264 LEU A N 1
ATOM 2198 C CA . LEU A 1 264 ? 5.931 2.948 -25.603 1.00 55.75 264 LEU A CA 1
ATOM 2199 C C . LEU A 1 264 ? 5.471 3.386 -26.998 1.00 55.75 264 LEU A C 1
ATOM 2201 O O . LEU A 1 264 ? 4.385 2.971 -27.466 1.00 55.75 264 LEU A O 1
#

Secondary structure (DSSP, 8-state):
--EEETT----HHHHHHHHHHHHHH-HHHHHHHHHSEEEE-----TTS--HHHHHHHHH---SS-S-EEEEEEEEEEETTEEEEE-PPPPHHHHHHHHHHHHHHTGGGTPPPEEEETTEEEE-------S--HHHHTTS-GGGTS--SGGGHHHHHHHHHHHHHHHHH--TT-TTTS-S--EEEEEEHHHHHHHS-TTEE-TTHHHHHTT-HHHHHHHHHHHGGGGSS-S-EEEE-SS-EEEEEPPPHHHHSS-GGG-TTTTT-

Foldseek 3Di:
DFFAEELQAAFLVVCVVCLVVCCVLQVLSSVLLQFWAWDWDPDFCPQLAWPLLVVLLVPDFFPDPQWKKKAFWAWAADPVAIAIDRFQADPVNQVVLLVLLCVLCVVVPWHWADPDRRMTITNHHADFRSHDSVSRNVHHCVVRDDPDPSCVSVVVSFVSSLVVQVVPDDPVVPPPPNRTRTIHMGGSSSVRSSPDPSYHHQQVVCSVVVVVVVSSVSSSVCSVVSNPRQWHWYYYRGTIIIIHGDDPVRVPDDDVPRNPPVRD

Sequence (264 aa):
MKKIITGTLPPKTIMQALFPQIQQKAPYFANYLKKMRAVRSDYLPTCGQTPLEWISQKQFTAPYQNGLIIQAVHIQFTQDGYCLTQPPVSEEEHHQIQTFCQEILADTHATLSPIGTGLWYCPVTYPAPAMTTDSIAQQLCVDWWPQDPIYRPIRQFMNEFQMRWHQLKNPTHEQKLNRCNSVWIYDAAVYANTQSDFIYRELEETFYQQNWEAWLHQLSRLDELFREASSLYLCASDRVYLFEPRTFIQKLLPQKSRNLSWYL

pLDDT: mean 81.29, std 12.63, range [42.94, 96.88]

Organism: NCBI:txid1072685